Protein AF-A0A428YB76-F1 (afdb_monomer_lite)

Structure (mmCIF, N/CA/C/O backbone):
data_AF-A0A428YB76-F1
#
_entry.id   AF-A0A428YB76-F1
#
loop_
_atom_site.group_PDB
_atom_site.id
_atom_site.type_symbol
_atom_site.label_atom_id
_atom_site.label_alt_id
_atom_site.label_comp_id
_atom_site.label_asym_id
_atom_site.label_entity_id
_atom_site.label_seq_id
_atom_site.pdbx_PDB_ins_code
_atom_site.Cartn_x
_atom_site.Cartn_y
_atom_site.Cartn_z
_atom_site.occupancy
_atom_site.B_iso_or_equiv
_atom_site.auth_seq_id
_atom_site.auth_comp_id
_atom_site.auth_asym_id
_atom_site.auth_atom_id
_atom_site.pdbx_PDB_model_num
ATOM 1 N N . MET A 1 1 ? -3.241 11.813 -15.372 1.00 31.34 1 MET A N 1
ATOM 2 C CA . MET A 1 1 ? -4.691 11.864 -15.092 1.00 31.34 1 MET A CA 1
ATOM 3 C C . MET A 1 1 ? -4.852 11.365 -13.664 1.00 31.34 1 MET A C 1
ATOM 5 O O . MET A 1 1 ? -4.543 10.211 -13.423 1.00 31.34 1 MET A O 1
ATOM 9 N N . LYS A 1 2 ? -5.116 12.260 -12.701 1.00 27.97 2 LYS A N 1
ATOM 10 C CA . LYS A 1 2 ? -5.265 11.909 -11.278 1.00 27.97 2 LYS A CA 1
ATOM 11 C C . LYS A 1 2 ? -6.695 11.403 -11.075 1.00 27.97 2 LYS A C 1
ATOM 13 O O . LYS A 1 2 ? -7.614 12.217 -11.102 1.00 27.97 2 LYS A O 1
ATOM 18 N N . ASP A 1 3 ? -6.880 10.095 -10.929 1.00 35.06 3 ASP A N 1
ATOM 19 C CA . ASP A 1 3 ? -8.182 9.534 -10.561 1.00 35.06 3 ASP A CA 1
ATOM 20 C C . ASP A 1 3 ? -8.432 9.732 -9.063 1.00 35.06 3 ASP A C 1
ATOM 22 O O . ASP A 1 3 ? -7.574 9.456 -8.226 1.00 35.06 3 ASP A O 1
ATOM 26 N N . GLN A 1 4 ? -9.614 10.262 -8.749 1.00 33.62 4 GLN A N 1
ATOM 27 C CA . GLN A 1 4 ? -10.033 10.662 -7.412 1.00 33.62 4 GLN A CA 1
ATOM 28 C C . GLN A 1 4 ? -10.260 9.453 -6.493 1.00 33.62 4 GLN A C 1
ATOM 30 O O . GLN A 1 4 ? -10.890 8.465 -6.869 1.00 33.62 4 GLN A O 1
ATOM 35 N N . LEU A 1 5 ? -9.771 9.567 -5.257 1.00 38.00 5 LEU A N 1
ATOM 36 C CA . LEU A 1 5 ? -10.160 8.709 -4.145 1.00 38.00 5 LEU A CA 1
ATOM 37 C C . LEU A 1 5 ? -11.561 9.132 -3.670 1.00 38.00 5 LEU A C 1
ATOM 39 O O . LEU A 1 5 ? -11.720 10.226 -3.127 1.00 38.00 5 LEU A O 1
ATOM 43 N N . ASP A 1 6 ? -12.566 8.273 -3.831 1.00 37.03 6 ASP A N 1
ATOM 44 C CA . ASP A 1 6 ? -13.866 8.462 -3.181 1.00 37.03 6 ASP A CA 1
ATOM 45 C C . ASP A 1 6 ? -13.746 8.100 -1.690 1.00 37.03 6 ASP A C 1
ATOM 47 O O . ASP A 1 6 ? -13.686 6.928 -1.312 1.00 37.03 6 ASP A O 1
ATOM 51 N N . ALA A 1 7 ? -13.693 9.110 -0.819 1.00 35.00 7 ALA A N 1
ATOM 52 C CA . ALA A 1 7 ? -13.745 8.923 0.630 1.00 35.00 7 ALA A CA 1
ATOM 53 C C . ALA A 1 7 ? -15.182 8.579 1.072 1.00 35.00 7 ALA A C 1
ATOM 55 O O . ALA A 1 7 ? -16.108 9.353 0.822 1.00 35.00 7 ALA A O 1
ATOM 56 N N . HIS A 1 8 ? -15.392 7.448 1.761 1.00 40.44 8 HIS A N 1
ATOM 57 C CA . HIS A 1 8 ? -16.725 7.029 2.221 1.00 40.44 8 HIS A CA 1
ATOM 58 C C . HIS A 1 8 ? -16.782 6.678 3.720 1.00 40.44 8 HIS A C 1
ATOM 60 O O . HIS A 1 8 ? -15.800 6.263 4.328 1.00 40.44 8 HIS A O 1
ATOM 66 N N . ARG A 1 9 ? -17.969 6.872 4.319 1.00 32.25 9 ARG A N 1
ATOM 67 C CA . ARG A 1 9 ? -18.305 6.635 5.737 1.00 32.25 9 ARG A CA 1
ATOM 68 C C . ARG A 1 9 ? -18.209 5.158 6.149 1.00 32.25 9 ARG A C 1
ATOM 70 O O . ARG A 1 9 ? -18.556 4.271 5.374 1.00 32.25 9 ARG A O 1
ATOM 77 N N . ALA A 1 10 ? -17.832 4.948 7.413 1.00 36.78 10 ALA A N 1
ATOM 78 C CA . ALA A 1 10 ? -17.428 3.686 8.043 1.00 36.78 10 ALA A CA 1
ATOM 79 C C . ALA A 1 10 ? -18.518 2.602 8.250 1.00 36.78 10 ALA A C 1
ATOM 81 O O . ALA A 1 10 ? -18.215 1.556 8.821 1.00 36.78 10 ALA A O 1
ATOM 82 N N . ASP A 1 11 ? -19.774 2.818 7.842 1.00 33.78 11 ASP A N 1
ATOM 83 C CA . ASP A 1 11 ? -20.924 1.974 8.220 1.00 33.78 11 ASP A CA 1
ATOM 84 C C . ASP A 1 11 ? -21.577 1.189 7.065 1.00 33.78 11 ASP A C 1
ATOM 86 O O . ASP A 1 11 ? -22.496 0.397 7.289 1.00 33.78 11 ASP A O 1
ATOM 90 N N . ARG A 1 12 ? -21.089 1.334 5.827 1.00 40.00 12 ARG A N 1
ATOM 91 C CA . ARG A 1 12 ? -21.495 0.502 4.683 1.00 40.00 12 ARG A CA 1
ATOM 92 C C . ARG A 1 12 ? -20.261 0.123 3.864 1.00 40.00 12 ARG A C 1
ATOM 94 O O . ARG A 1 12 ? -19.499 1.027 3.535 1.00 40.00 12 ARG A O 1
ATOM 101 N N . PRO A 1 13 ? -20.061 -1.153 3.470 1.00 45.50 13 PRO A N 1
ATOM 102 C CA . PRO A 1 13 ? -19.055 -1.491 2.468 1.00 45.50 13 PRO A CA 1
ATOM 103 C C . PRO A 1 13 ? -19.511 -0.902 1.124 1.00 45.50 13 PRO A C 1
ATOM 105 O O . PRO A 1 13 ? -20.266 -1.526 0.375 1.00 45.50 13 PRO A O 1
ATOM 108 N N . GLY A 1 14 ? -19.136 0.358 0.897 1.00 38.66 14 GLY A N 1
ATOM 109 C CA . GLY A 1 14 ? -19.326 1.105 -0.340 1.00 38.66 14 GLY A CA 1
ATOM 110 C C . GLY A 1 14 ? -18.430 0.577 -1.465 1.00 38.66 14 GLY A C 1
ATOM 111 O O . GLY A 1 14 ? -17.703 -0.403 -1.268 1.00 38.66 14 GLY A O 1
ATOM 112 N N . PRO A 1 15 ? -18.509 1.169 -2.668 1.00 47.06 15 PRO A N 1
ATOM 113 C CA . PRO A 1 15 ? -17.806 0.676 -3.843 1.00 47.06 15 PRO A CA 1
ATOM 114 C C . PRO A 1 15 ? -16.301 0.635 -3.586 1.00 47.06 15 PRO A C 1
ATOM 116 O O . PRO A 1 15 ? -15.646 1.629 -3.307 1.00 47.06 15 PRO A O 1
ATOM 119 N N . THR A 1 16 ? -15.764 -0.566 -3.680 1.00 64.56 16 THR A N 1
ATOM 120 C CA . THR A 1 16 ? -14.353 -0.886 -3.525 1.00 64.56 16 THR A CA 1
ATOM 121 C C . THR A 1 16 ? -13.624 -0.561 -4.824 1.00 64.56 16 THR A C 1
ATOM 123 O O . THR A 1 16 ? -14.014 -1.051 -5.894 1.00 64.56 16 THR A O 1
ATOM 126 N N . ALA A 1 17 ? -12.605 0.300 -4.780 1.00 66.69 17 ALA A N 1
ATOM 127 C CA . ALA A 1 17 ? -11.919 0.748 -5.986 1.00 66.69 17 ALA A CA 1
ATOM 128 C C . ALA A 1 17 ? -10.899 -0.295 -6.467 1.00 66.69 17 ALA A C 1
ATOM 130 O O . ALA A 1 17 ? -10.242 -0.982 -5.683 1.00 66.69 17 ALA A O 1
ATOM 131 N N . ARG A 1 18 ? -10.771 -0.398 -7.793 1.00 75.56 18 ARG A N 1
ATOM 132 C CA . ARG A 1 18 ? -9.652 -1.077 -8.450 1.00 75.56 18 ARG A CA 1
ATOM 133 C C . ARG A 1 18 ? -8.862 -0.027 -9.190 1.00 75.56 18 ARG A C 1
ATOM 135 O O . ARG A 1 18 ? -9.457 0.726 -9.955 1.00 75.56 18 ARG A O 1
ATOM 142 N N . GLY A 1 19 ? -7.571 0.015 -8.939 1.00 71.56 19 GLY A N 1
ATOM 143 C CA . GLY A 1 19 ? -6.609 0.725 -9.754 1.00 71.56 19 GLY A CA 1
ATOM 144 C C . GLY A 1 19 ? -5.680 -0.236 -10.419 1.00 71.56 19 GLY A C 1
ATOM 145 O O . GLY A 1 19 ? -5.249 -1.186 -9.773 1.00 71.56 19 GLY A O 1
ATOM 146 N N . PHE A 1 20 ? -5.399 -0.002 -11.686 1.00 77.75 20 PHE A N 1
ATOM 147 C CA . PHE A 1 20 ? -4.439 -0.828 -12.369 1.00 77.75 20 PHE A CA 1
ATOM 148 C C . PHE A 1 20 ? -3.788 -0.118 -13.524 1.00 77.75 20 PHE A C 1
ATOM 150 O O . PHE A 1 20 ? -4.398 0.778 -14.110 1.00 77.75 20 PHE A O 1
ATOM 157 N N . ASP A 1 21 ? -2.576 -0.571 -13.827 1.00 81.38 21 ASP A N 1
ATOM 158 C CA . ASP A 1 21 ? -1.808 -0.178 -14.999 1.00 81.38 21 ASP A CA 1
ATOM 159 C C . ASP A 1 21 ? -1.706 1.354 -15.129 1.00 81.38 21 ASP A C 1
ATOM 161 O O . ASP A 1 21 ? -1.727 1.910 -16.226 1.00 81.38 21 ASP A O 1
ATOM 165 N N . ASN A 1 22 ? -1.620 2.056 -13.989 1.00 76.94 22 ASN A N 1
ATOM 166 C CA . ASN A 1 22 ? -1.351 3.489 -13.964 1.00 76.94 22 ASN A CA 1
ATOM 167 C C . ASN A 1 22 ? 0.140 3.720 -14.213 1.00 76.94 22 ASN A C 1
ATOM 169 O O . ASN A 1 22 ? 0.980 2.920 -13.810 1.00 76.94 22 ASN A O 1
ATOM 173 N N . GLY A 1 23 ? 0.494 4.835 -14.856 1.00 63.81 23 GLY A N 1
ATOM 174 C CA . GLY A 1 23 ? 1.905 5.169 -15.089 1.00 63.81 23 GLY A CA 1
ATOM 175 C C . GLY A 1 23 ? 2.687 5.505 -13.808 1.00 63.81 23 GLY A C 1
ATOM 176 O O . GLY A 1 23 ? 3.914 5.407 -13.774 1.00 63.81 23 GLY A O 1
ATOM 177 N N . ASP A 1 24 ? 1.961 5.877 -12.758 1.00 74.69 24 ASP A N 1
ATOM 178 C CA . ASP A 1 24 ? 2.464 6.317 -11.457 1.00 74.69 24 ASP A CA 1
ATOM 179 C C . ASP A 1 24 ? 1.605 5.697 -10.332 1.00 74.69 24 ASP A C 1
ATOM 181 O O . ASP A 1 24 ? 0.798 4.803 -10.598 1.00 74.69 24 ASP A O 1
ATOM 185 N N . ASN A 1 25 ? 1.769 6.140 -9.085 1.00 75.25 25 ASN A N 1
ATOM 186 C CA . ASN A 1 25 ? 1.068 5.606 -7.914 1.00 75.25 25 ASN A CA 1
ATOM 187 C C . ASN A 1 25 ? -0.457 5.575 -8.091 1.00 75.25 25 ASN A C 1
ATOM 189 O O . ASN A 1 25 ? -1.069 6.547 -8.546 1.00 75.25 25 ASN A O 1
ATOM 193 N N . ARG A 1 26 ? -1.103 4.487 -7.652 1.00 78.25 26 ARG A N 1
ATOM 194 C CA . ARG A 1 26 ? -2.570 4.405 -7.681 1.00 78.25 26 ARG A CA 1
ATOM 195 C C . ARG A 1 26 ? -3.218 5.252 -6.593 1.00 78.25 26 ARG A C 1
ATOM 197 O O . ARG A 1 26 ? -4.103 6.054 -6.883 1.00 78.25 26 ARG A O 1
ATOM 204 N N . VAL A 1 27 ? -2.851 5.008 -5.338 1.00 82.94 27 VAL A N 1
ATOM 205 C CA . VAL A 1 27 ? -3.291 5.826 -4.205 1.00 82.94 27 VAL A CA 1
ATOM 206 C C . VAL A 1 27 ? -2.122 6.689 -3.785 1.00 82.94 27 VAL A C 1
ATOM 208 O O . VAL A 1 27 ? -1.085 6.160 -3.405 1.00 82.94 27 VAL A O 1
ATOM 211 N N . ASP A 1 28 ? -2.316 8.001 -3.835 1.00 89.62 28 ASP A N 1
ATOM 212 C CA . ASP A 1 28 ? -1.320 8.983 -3.433 1.00 89.62 28 ASP A CA 1
ATOM 213 C C . ASP A 1 28 ? -1.952 9.953 -2.432 1.00 89.62 28 ASP A C 1
ATOM 215 O O . ASP A 1 28 ? -2.888 10.690 -2.758 1.00 89.62 28 ASP A O 1
ATOM 219 N N . LEU A 1 29 ? -1.484 9.879 -1.185 1.00 92.50 29 LEU A N 1
ATOM 220 C CA . LEU A 1 29 ? -1.976 10.687 -0.074 1.00 92.50 29 LEU A CA 1
ATOM 221 C C . LEU A 1 29 ? -1.042 11.850 0.283 1.00 92.50 29 LEU A C 1
ATOM 223 O O . LEU A 1 29 ? -1.229 12.456 1.337 1.00 92.50 29 LEU A O 1
ATOM 227 N N . ARG A 1 30 ? -0.076 12.184 -0.579 1.00 92.44 30 ARG A N 1
ATOM 228 C CA . ARG A 1 30 ? 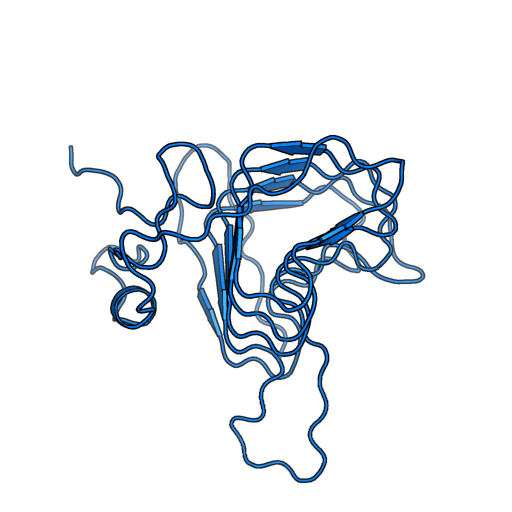1.005 13.134 -0.298 1.00 92.44 30 ARG A CA 1
ATOM 229 C C . ARG A 1 30 ? 0.570 14.415 0.408 1.00 92.44 30 ARG A C 1
ATOM 231 O O . ARG A 1 30 ? 1.085 14.721 1.473 1.00 92.44 30 ARG A O 1
ATOM 238 N N . ASP A 1 31 ? -0.400 15.142 -0.139 1.00 92.19 31 ASP A N 1
ATOM 239 C CA . ASP A 1 31 ? -0.753 16.483 0.357 1.00 92.19 31 ASP A CA 1
ATOM 240 C C . ASP A 1 31 ? -1.901 16.493 1.386 1.00 92.19 31 ASP A C 1
ATOM 242 O O . ASP A 1 31 ? -2.437 17.552 1.732 1.00 92.19 31 ASP A O 1
ATOM 246 N N . PHE A 1 32 ? -2.312 15.330 1.901 1.00 92.75 32 PHE A N 1
ATOM 247 C CA . PHE A 1 32 ? -3.370 15.269 2.908 1.00 92.75 32 PHE A CA 1
ATOM 248 C C . PHE A 1 32 ? -2.843 15.668 4.291 1.00 92.75 32 PHE A C 1
ATOM 250 O O . PHE A 1 32 ? -2.144 14.917 4.959 1.00 92.75 32 PHE A O 1
ATOM 257 N N . ALA A 1 33 ? -3.287 16.824 4.787 1.00 91.19 33 ALA A N 1
ATOM 258 C CA . ALA A 1 33 ? -2.988 17.299 6.143 1.00 91.19 33 ALA A CA 1
ATOM 259 C C . ALA A 1 33 ? -3.904 16.711 7.236 1.00 91.19 33 ALA A C 1
ATOM 261 O O . ALA A 1 33 ? -3.910 17.171 8.376 1.00 91.19 33 ALA A O 1
ATOM 262 N N . SER A 1 34 ? -4.752 15.738 6.901 1.00 94.81 34 SER A N 1
ATOM 263 C CA . SER A 1 34 ? -5.685 15.107 7.837 1.00 94.81 34 SER A CA 1
ATOM 264 C C . SER A 1 34 ? -5.816 13.614 7.550 1.00 94.81 34 SER A C 1
ATOM 266 O O . SER A 1 34 ? -5.656 13.204 6.399 1.00 94.81 34 SER A O 1
ATOM 268 N N . PRO A 1 35 ? -6.118 12.791 8.574 1.00 95.56 35 PRO A N 1
ATOM 269 C CA . PRO A 1 35 ? -6.281 11.354 8.408 1.00 95.56 35 PRO A CA 1
ATOM 270 C C . PRO A 1 35 ? -7.245 10.983 7.280 1.00 95.56 35 PRO A C 1
ATOM 272 O O . PRO A 1 35 ? -8.369 11.478 7.206 1.00 95.56 35 PRO A O 1
ATOM 275 N N . VAL A 1 36 ? -6.812 10.031 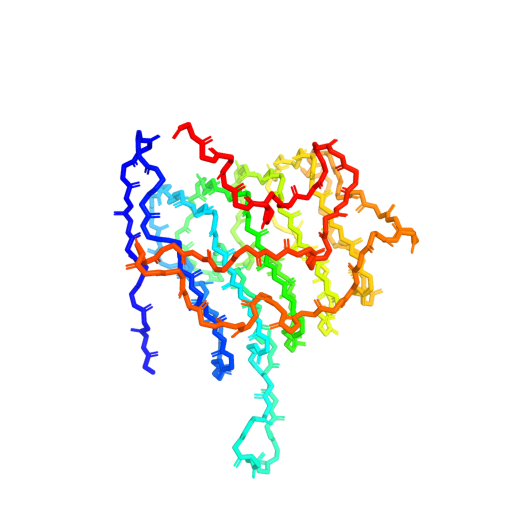6.459 1.00 95.12 36 VAL A N 1
ATOM 276 C CA . VAL A 1 36 ? -7.635 9.373 5.437 1.00 95.12 36 VAL A CA 1
ATOM 277 C C . VAL A 1 36 ? -7.692 7.892 5.770 1.00 95.12 36 VAL A C 1
ATOM 279 O O . VAL A 1 36 ? -6.668 7.290 6.105 1.00 95.12 36 VAL A O 1
ATOM 282 N N . THR A 1 37 ? -8.889 7.311 5.693 1.00 95.00 37 THR A N 1
ATOM 283 C CA . THR A 1 37 ? -9.065 5.858 5.763 1.00 95.00 37 THR A CA 1
ATOM 284 C C . THR A 1 37 ? -9.109 5.298 4.350 1.00 95.00 37 THR A C 1
ATOM 286 O O . THR A 1 37 ? -9.970 5.678 3.561 1.00 95.00 37 THR A O 1
ATOM 289 N N . VAL A 1 38 ? -8.188 4.389 4.046 1.00 92.56 38 VAL A N 1
ATOM 290 C CA . VAL A 1 38 ? -8.124 3.652 2.784 1.00 92.56 38 VAL A CA 1
ATOM 291 C C . VAL A 1 38 ? -8.412 2.195 3.088 1.00 92.56 38 VAL A C 1
ATOM 293 O O . VAL A 1 38 ? -7.629 1.526 3.771 1.00 92.56 38 VAL A O 1
ATOM 296 N N . GLU A 1 39 ? -9.541 1.691 2.598 1.00 90.44 39 GLU A N 1
ATOM 297 C CA . GLU A 1 39 ? -9.948 0.323 2.888 1.00 90.44 39 GLU A CA 1
ATOM 298 C C . GLU A 1 39 ? -10.605 -0.432 1.741 1.00 90.44 39 GLU A C 1
ATOM 300 O O . GLU A 1 39 ? -11.363 0.137 0.959 1.00 90.44 39 GLU A O 1
ATOM 305 N N . PHE A 1 40 ? -10.328 -1.739 1.679 1.00 87.38 40 PHE A N 1
ATOM 306 C CA . PHE A 1 40 ? -10.900 -2.671 0.701 1.00 87.38 40 PHE A CA 1
ATOM 307 C C . PHE A 1 40 ? -10.592 -2.335 -0.772 1.00 87.38 40 PHE A C 1
ATOM 309 O O . PHE A 1 40 ? -11.371 -2.665 -1.668 1.00 87.38 40 PHE A O 1
ATOM 316 N N . ASN A 1 41 ? -9.446 -1.706 -1.041 1.00 87.75 41 ASN A N 1
ATOM 317 C CA . ASN A 1 41 ? -9.017 -1.333 -2.390 1.00 87.75 41 ASN A CA 1
ATOM 318 C C . ASN A 1 41 ? -7.961 -2.283 -2.939 1.00 87.75 41 ASN A C 1
ATOM 320 O O . ASN A 1 41 ? -7.144 -2.828 -2.192 1.00 87.75 41 ASN A O 1
ATOM 324 N N . TRP A 1 42 ? -7.952 -2.437 -4.261 1.00 90.00 42 TRP A N 1
ATOM 325 C CA . TRP A 1 42 ? -6.949 -3.213 -4.987 1.00 90.00 42 TRP A CA 1
ATOM 326 C C . TRP A 1 42 ? -6.144 -2.315 -5.931 1.00 90.00 42 TRP A C 1
ATOM 328 O O . TRP A 1 42 ? -6.739 -1.536 -6.679 1.00 90.00 42 TRP A O 1
ATOM 338 N N . SER A 1 43 ? -4.820 -2.458 -5.915 1.00 91.38 43 SER A N 1
ATOM 339 C CA . SER A 1 43 ? -3.878 -1.842 -6.860 1.00 91.38 43 SER A CA 1
ATOM 340 C C . SER A 1 43 ? -3.035 -2.931 -7.523 1.00 91.38 43 SER A C 1
ATOM 342 O O . SER A 1 43 ? -2.558 -3.837 -6.827 1.00 91.38 43 SER A O 1
ATOM 344 N N . TRP A 1 44 ? -2.858 -2.862 -8.847 1.00 91.62 44 TRP A N 1
ATOM 345 C CA . TRP A 1 44 ? -1.882 -3.718 -9.512 1.00 91.62 44 TRP A CA 1
ATOM 346 C C . TRP A 1 44 ? -1.285 -3.187 -10.805 1.00 91.62 44 TRP A C 1
ATOM 348 O O . TRP A 1 44 ? -1.940 -2.490 -11.568 1.00 91.62 44 TRP A O 1
ATOM 358 N N . GLY A 1 45 ? -0.067 -3.631 -11.114 1.00 90.62 45 GLY A N 1
ATOM 359 C CA . GLY A 1 45 ? 0.593 -3.314 -12.383 1.00 90.62 45 GLY A CA 1
ATOM 360 C C . GLY A 1 45 ? 0.958 -1.836 -12.548 1.00 90.62 45 GLY A C 1
ATOM 361 O O . GLY A 1 45 ? 1.346 -1.433 -13.644 1.00 90.62 45 GLY A O 1
ATOM 362 N N . ASP A 1 46 ? 0.857 -1.037 -11.484 1.00 88.75 46 ASP A N 1
ATOM 363 C CA . ASP A 1 46 ? 1.176 0.386 -11.511 1.00 88.75 46 ASP A CA 1
ATOM 364 C C . ASP A 1 46 ? 2.688 0.585 -11.731 1.00 88.75 46 ASP A C 1
ATOM 366 O O . ASP A 1 46 ? 3.520 -0.166 -11.214 1.00 88.75 46 ASP A O 1
ATOM 370 N N . GLY A 1 47 ? 3.056 1.566 -12.556 1.00 87.75 47 GLY A N 1
ATOM 371 C CA . GLY A 1 47 ? 4.433 1.869 -12.957 1.00 87.75 47 GLY A CA 1
ATOM 372 C C . GLY A 1 47 ? 5.061 0.883 -13.944 1.00 87.75 47 GLY A C 1
ATOM 373 O O . GLY A 1 47 ? 6.233 1.034 -14.289 1.00 87.75 47 GLY A O 1
ATOM 374 N N . ARG A 1 48 ? 4.332 -0.128 -14.425 1.00 88.06 48 ARG A N 1
ATOM 375 C CA . ARG A 1 48 ? 4.806 -1.003 -15.509 1.00 88.06 48 ARG A CA 1
ATOM 376 C C . ARG A 1 48 ? 4.593 -0.323 -16.864 1.00 88.06 48 ARG A C 1
ATOM 378 O O . ARG A 1 48 ? 3.640 0.431 -17.044 1.00 88.06 48 ARG A O 1
ATOM 385 N N . ASP A 1 49 ? 5.482 -0.600 -17.816 1.00 87.62 49 ASP A N 1
ATOM 386 C CA . ASP A 1 49 ? 5.312 -0.112 -19.184 1.00 87.62 49 ASP A CA 1
ATOM 387 C C . ASP A 1 49 ? 4.278 -0.964 -19.924 1.00 87.62 49 ASP A C 1
ATOM 389 O O . ASP A 1 49 ? 4.570 -2.073 -20.372 1.00 87.62 49 ASP A O 1
ATOM 393 N N . HIS A 1 50 ? 3.068 -0.432 -20.049 1.00 85.81 50 HIS A N 1
ATOM 394 C CA . HIS A 1 50 ? 1.989 -1.040 -20.833 1.00 85.81 50 HIS A CA 1
ATOM 395 C C . HIS A 1 50 ? 1.832 -0.400 -22.216 1.00 85.81 50 HIS A C 1
ATOM 397 O O . HIS A 1 50 ? 0.977 -0.814 -23.000 1.00 85.81 50 HIS A O 1
ATOM 403 N N . TRP A 1 51 ? 2.647 0.613 -22.525 1.00 87.06 51 TRP A N 1
ATOM 404 C CA . TRP A 1 51 ? 2.516 1.452 -23.718 1.00 87.06 51 TRP A CA 1
ATOM 405 C C . TRP A 1 51 ? 3.720 1.357 -24.661 1.00 87.06 51 TRP A C 1
ATOM 407 O O . TRP A 1 51 ? 3.695 1.966 -25.729 1.00 87.06 51 TRP A O 1
ATOM 417 N N . ASN A 1 52 ? 4.732 0.557 -24.311 1.00 89.50 52 ASN A N 1
ATOM 418 C CA . ASN A 1 52 ? 5.985 0.382 -25.048 1.00 89.50 52 ASN A CA 1
ATOM 419 C C . ASN A 1 52 ? 6.750 1.702 -25.215 1.00 89.50 52 ASN A C 1
ATOM 421 O O . ASN A 1 52 ? 7.195 2.042 -26.315 1.00 89.50 52 ASN A O 1
ATOM 425 N N . ILE A 1 53 ? 6.871 2.470 -24.133 1.00 89.19 53 ILE A N 1
ATOM 426 C CA . ILE A 1 53 ? 7.583 3.748 -24.121 1.00 89.19 53 ILE A CA 1
ATOM 427 C C . ILE A 1 53 ? 9.083 3.478 -23.910 1.00 89.19 53 ILE A C 1
ATOM 429 O O . ILE A 1 53 ? 9.483 3.006 -22.842 1.00 89.19 53 ILE A O 1
ATOM 433 N N . PRO A 1 54 ? 9.961 3.803 -24.882 1.00 93.06 54 PRO A N 1
ATOM 434 C CA . PRO A 1 54 ? 11.397 3.598 -24.720 1.00 93.06 54 PRO A CA 1
ATOM 435 C C . PRO A 1 54 ? 11.945 4.336 -23.494 1.00 93.06 54 PRO A C 1
ATOM 437 O O . PRO A 1 54 ? 11.710 5.531 -23.322 1.00 93.06 54 PRO A O 1
ATOM 440 N N . GLY A 1 55 ? 12.705 3.627 -22.657 1.00 89.75 55 GLY A N 1
ATOM 441 C CA . GLY A 1 55 ? 13.302 4.197 -21.446 1.00 89.75 55 GLY A CA 1
ATOM 442 C C . GLY A 1 55 ? 12.335 4.370 -20.272 1.00 89.75 55 GLY A C 1
ATOM 443 O O . GLY A 1 55 ? 12.684 5.065 -19.319 1.00 89.75 55 GLY A O 1
ATOM 444 N N . TRP A 1 56 ? 11.147 3.755 -20.316 1.00 89.19 56 TRP A N 1
ATOM 445 C CA . TRP A 1 56 ? 10.209 3.767 -19.196 1.00 89.19 56 TRP A CA 1
ATOM 446 C C . TRP A 1 56 ? 10.859 3.265 -17.901 1.00 89.19 56 TRP A C 1
ATOM 448 O O . TRP A 1 56 ? 11.386 2.153 -17.832 1.00 89.19 56 TRP A O 1
ATOM 458 N N . ASN A 1 57 ? 10.790 4.091 -16.861 1.00 86.12 57 ASN A N 1
ATOM 459 C CA . ASN A 1 57 ? 11.270 3.765 -15.530 1.00 86.12 57 ASN A CA 1
ATOM 460 C C . ASN A 1 57 ? 10.381 4.469 -14.503 1.00 86.12 57 ASN A C 1
ATOM 462 O O . ASN A 1 57 ? 10.422 5.692 -14.378 1.00 86.12 57 ASN A O 1
ATOM 466 N N . SER A 1 58 ? 9.566 3.696 -13.795 1.00 86.00 58 SER A N 1
ATOM 467 C CA . SER A 1 58 ? 8.686 4.180 -12.737 1.00 86.00 58 SER A CA 1
ATOM 468 C C . SER A 1 58 ? 8.844 3.279 -11.519 1.00 86.00 58 SER A C 1
ATOM 470 O O . SER A 1 58 ? 8.890 2.056 -11.643 1.00 86.00 58 SER A O 1
ATOM 472 N N . ALA A 1 59 ? 8.929 3.891 -10.340 1.00 86.75 59 ALA A N 1
ATOM 473 C CA . ALA A 1 59 ? 8.972 3.205 -9.050 1.00 86.75 59 ALA A CA 1
ATOM 474 C C . ALA A 1 59 ? 7.597 3.236 -8.360 1.00 86.75 59 ALA A C 1
ATOM 476 O O . ALA A 1 59 ? 7.516 3.229 -7.130 1.00 86.75 59 ALA A O 1
ATOM 477 N N . ALA A 1 60 ? 6.519 3.304 -9.152 1.00 90.19 60 ALA A N 1
ATOM 478 C CA . ALA A 1 60 ? 5.167 3.464 -8.639 1.00 90.19 60 ALA A CA 1
ATOM 479 C C . ALA A 1 60 ? 4.813 2.382 -7.618 1.00 90.19 60 ALA A C 1
ATOM 481 O O . ALA A 1 60 ? 4.987 1.180 -7.853 1.00 90.19 60 ALA A O 1
ATOM 482 N N . SER A 1 61 ? 4.284 2.838 -6.493 1.00 94.44 61 SER A N 1
ATOM 483 C CA . SER A 1 61 ? 3.764 1.997 -5.430 1.00 94.44 61 SER A CA 1
ATOM 484 C C . SER A 1 61 ? 2.246 1.909 -5.515 1.00 94.44 61 SER A C 1
ATOM 486 O O . SER A 1 61 ? 1.575 2.795 -6.047 1.00 94.44 61 SER A O 1
ATOM 488 N N . GLY A 1 62 ? 1.679 0.836 -4.968 1.00 94.12 62 GLY A N 1
ATOM 489 C CA . GLY A 1 62 ? 0.224 0.690 -4.975 1.00 94.12 62 GLY A CA 1
ATOM 490 C C . GLY A 1 62 ? -0.478 1.695 -4.064 1.00 94.12 62 GLY A C 1
ATOM 491 O O . GLY A 1 62 ? -1.488 2.296 -4.439 1.00 94.12 62 GLY A O 1
ATOM 492 N N . PHE A 1 63 ? 0.088 1.895 -2.873 1.00 96.31 63 PHE A N 1
ATOM 493 C CA . PHE A 1 63 ? -0.411 2.830 -1.871 1.00 96.31 63 PHE A CA 1
ATOM 494 C C . PHE A 1 63 ? 0.728 3.678 -1.308 1.00 96.31 63 PHE A C 1
ATOM 496 O O . PHE A 1 63 ? 1.575 3.162 -0.581 1.00 96.31 63 PHE A O 1
ATOM 503 N N . THR A 1 64 ? 0.703 4.971 -1.606 1.00 95.81 64 THR A N 1
ATOM 504 C CA . THR A 1 64 ? 1.643 5.987 -1.130 1.00 95.81 64 THR A CA 1
ATOM 505 C C . THR A 1 64 ? 0.948 6.833 -0.069 1.00 95.81 64 THR A C 1
ATOM 507 O O . THR A 1 64 ? -0.081 7.458 -0.330 1.00 95.81 64 THR A O 1
ATOM 510 N N . LEU A 1 65 ? 1.466 6.807 1.158 1.00 96.50 65 LEU A N 1
ATOM 511 C CA . LEU A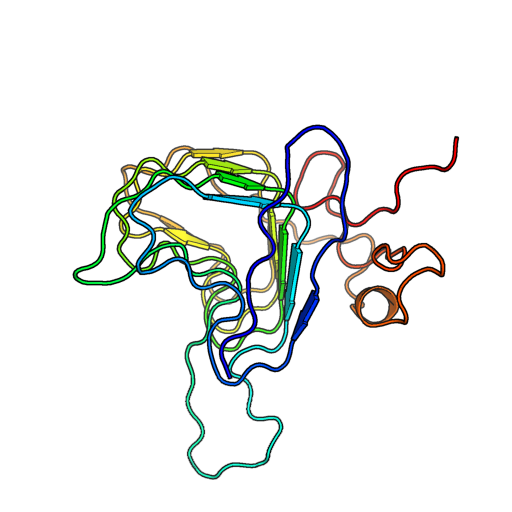 1 65 ? 0.795 7.349 2.347 1.00 96.50 65 LEU A CA 1
ATOM 512 C C . LEU A 1 65 ? 1.362 8.699 2.803 1.00 96.50 65 LEU A C 1
ATOM 514 O O . LEU A 1 65 ? 1.155 9.089 3.954 1.00 96.50 65 LEU A O 1
ATOM 518 N N . GLY A 1 66 ? 2.109 9.377 1.939 1.00 94.88 66 GLY A N 1
ATOM 519 C CA . GLY A 1 66 ? 2.900 10.534 2.317 1.00 94.88 66 GLY A CA 1
ATOM 520 C C . GLY A 1 66 ? 3.640 11.162 1.153 1.00 94.88 66 GLY A C 1
ATOM 521 O O . GLY A 1 66 ? 3.369 10.855 -0.005 1.00 94.88 66 GLY A O 1
ATOM 522 N N . GLY A 1 67 ? 4.561 12.055 1.496 1.00 93.50 67 GLY A N 1
ATOM 523 C CA . GLY A 1 67 ? 5.586 12.534 0.589 1.00 93.50 67 GLY A CA 1
ATOM 524 C C . GLY A 1 67 ? 6.629 13.390 1.297 1.00 93.50 67 GLY A C 1
ATOM 525 O O . GLY A 1 67 ? 6.385 13.970 2.357 1.00 93.50 67 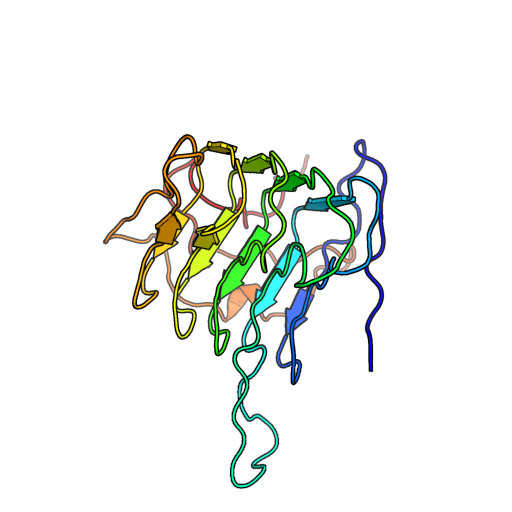GLY A O 1
ATOM 526 N N . VAL A 1 68 ? 7.794 13.506 0.660 1.00 91.25 68 VAL A N 1
ATOM 527 C CA . VAL A 1 68 ? 8.854 14.454 1.044 1.00 91.25 68 VAL A CA 1
ATOM 528 C C . VAL A 1 68 ? 8.288 15.873 1.107 1.00 91.25 68 VAL A C 1
ATOM 530 O O . VAL A 1 68 ? 7.587 16.273 0.180 1.00 91.25 68 VAL A O 1
ATOM 533 N N . ASP A 1 69 ? 8.615 16.647 2.141 1.00 91.88 69 ASP A N 1
ATOM 534 C CA . ASP A 1 69 ? 8.148 18.035 2.318 1.00 91.88 69 ASP A CA 1
ATOM 535 C C . ASP A 1 69 ? 6.614 18.195 2.295 1.00 91.88 69 ASP A C 1
ATOM 537 O O . ASP A 1 69 ? 6.092 19.250 1.927 1.00 91.88 69 ASP A O 1
ATOM 541 N N . ALA A 1 70 ? 5.882 17.149 2.686 1.00 93.56 70 ALA A N 1
ATOM 542 C CA . ALA A 1 70 ? 4.427 17.139 2.704 1.00 93.56 70 ALA A CA 1
ATOM 543 C C . ALA A 1 70 ? 3.859 17.102 4.140 1.00 93.56 70 ALA A C 1
ATOM 545 O O . ALA A 1 70 ? 4.574 16.780 5.098 1.00 93.56 70 ALA A O 1
ATOM 546 N N . PRO A 1 71 ? 2.574 17.452 4.332 1.00 94.50 71 PRO A N 1
ATOM 547 C CA . PRO A 1 71 ? 1.923 17.350 5.630 1.00 94.50 71 PRO A CA 1
ATOM 548 C C . PRO A 1 71 ? 1.992 15.938 6.225 1.00 94.50 71 PRO A C 1
ATOM 550 O O . PRO A 1 71 ? 1.890 14.928 5.537 1.00 94.50 71 PRO A O 1
ATOM 553 N N . THR A 1 72 ? 2.117 15.870 7.548 1.00 96.31 72 THR A N 1
ATOM 554 C CA . THR A 1 72 ? 2.075 14.610 8.300 1.00 96.31 72 THR A CA 1
ATOM 555 C C . THR A 1 72 ? 0.634 14.280 8.680 1.00 96.31 72 THR A C 1
ATOM 557 O O . THR A 1 72 ? -0.041 15.096 9.310 1.00 96.31 72 THR A O 1
ATOM 560 N N . ALA A 1 73 ? 0.171 13.069 8.365 1.00 95.62 73 ALA A N 1
ATOM 561 C CA . ALA A 1 73 ? -1.172 12.617 8.720 1.00 95.62 73 ALA A CA 1
ATOM 562 C C . ALA A 1 73 ? -1.218 11.137 9.123 1.00 95.62 73 ALA A C 1
ATOM 564 O O . ALA A 1 73 ? -0.620 10.264 8.495 1.00 95.62 73 ALA A O 1
ATOM 565 N N . THR A 1 74 ? -1.983 10.843 10.176 1.00 97.50 74 THR A N 1
ATOM 566 C CA . THR A 1 74 ? -2.176 9.486 10.705 1.00 97.50 74 THR A CA 1
ATOM 567 C C . THR A 1 74 ? -3.228 8.731 9.892 1.00 97.50 74 THR A C 1
ATOM 569 O O . THR A 1 74 ? -4.383 8.612 10.300 1.00 97.50 74 THR A O 1
ATOM 572 N N . HIS A 1 75 ? -2.851 8.249 8.708 1.00 97.81 75 HIS A N 1
ATOM 573 C CA . HIS A 1 75 ? -3.739 7.454 7.859 1.00 97.81 75 HIS A CA 1
ATOM 574 C C . HIS A 1 75 ? -4.076 6.089 8.473 1.00 97.81 75 HIS A C 1
ATOM 576 O O . HIS A 1 75 ? -3.308 5.516 9.252 1.00 97.81 75 HIS A O 1
ATOM 582 N N . ILE A 1 76 ? -5.232 5.553 8.077 1.00 97.94 76 ILE A N 1
ATOM 583 C CA . ILE A 1 76 ? -5.671 4.196 8.407 1.00 97.94 76 ILE A CA 1
ATOM 584 C C . ILE A 1 76 ? -5.752 3.414 7.102 1.00 97.94 76 ILE A C 1
ATOM 586 O O . ILE A 1 76 ? -6.556 3.734 6.232 1.00 97.94 76 ILE A O 1
ATOM 590 N N . VAL A 1 77 ? -4.938 2.375 6.968 1.00 97.38 77 VAL A N 1
ATOM 591 C CA . VAL A 1 77 ? -4.817 1.576 5.747 1.00 97.38 77 VAL A CA 1
ATOM 592 C C . VAL A 1 77 ? -5.138 0.136 6.092 1.00 97.38 77 VAL A C 1
ATOM 594 O O . VAL A 1 77 ? -4.362 -0.540 6.771 1.00 97.38 77 VAL A O 1
ATOM 597 N N . ARG A 1 78 ? -6.304 -0.353 5.669 1.00 94.62 78 ARG A N 1
ATOM 598 C CA . ARG A 1 78 ? -6.747 -1.697 6.048 1.00 94.62 78 ARG A CA 1
ATOM 599 C C . ARG A 1 78 ? -7.428 -2.473 4.940 1.00 94.62 78 ARG A C 1
ATOM 601 O O . ARG A 1 78 ? -8.160 -1.903 4.150 1.00 94.62 78 ARG A O 1
ATOM 608 N N . GLN A 1 79 ? -7.278 -3.795 4.930 1.00 90.94 79 GLN A N 1
ATOM 609 C CA . GLN A 1 79 ? -8.003 -4.663 3.987 1.00 90.94 79 GLN A CA 1
ATOM 610 C C . GLN A 1 79 ? -7.698 -4.381 2.504 1.00 90.94 79 GLN A C 1
ATOM 612 O O . GLN A 1 79 ? -8.499 -4.730 1.639 1.00 90.94 79 GLN A O 1
ATOM 617 N N . ASN A 1 80 ? -6.560 -3.763 2.184 1.00 92.25 80 ASN A N 1
ATOM 618 C CA . ASN A 1 80 ? -6.168 -3.463 0.808 1.00 92.25 80 ASN A CA 1
ATOM 619 C C . ASN A 1 80 ? -5.220 -4.525 0.242 1.00 92.25 80 ASN A C 1
ATOM 621 O O . ASN A 1 80 ? -4.477 -5.167 0.985 1.00 92.25 80 ASN A O 1
ATOM 625 N N . ALA A 1 81 ? -5.198 -4.680 -1.080 1.00 91.62 81 ALA A N 1
ATOM 626 C CA . ALA A 1 81 ? -4.261 -5.566 -1.767 1.00 91.62 81 ALA A CA 1
ATOM 627 C C . ALA A 1 81 ? -3.468 -4.816 -2.845 1.00 91.62 81 ALA A C 1
ATOM 629 O O . ALA A 1 81 ? -4.061 -4.119 -3.664 1.00 91.62 81 ALA A O 1
ATOM 630 N N . ALA A 1 82 ? -2.146 -4.986 -2.856 1.00 93.75 82 ALA A N 1
ATOM 631 C CA . ALA A 1 82 ? -1.230 -4.414 -3.840 1.00 93.75 82 ALA A CA 1
ATOM 632 C C . ALA A 1 82 ? -0.388 -5.520 -4.480 1.00 93.75 82 ALA A C 1
ATOM 634 O O . ALA A 1 82 ? 0.260 -6.289 -3.753 1.00 93.75 82 ALA A O 1
ATOM 635 N N . TRP A 1 83 ? -0.384 -5.618 -5.810 1.00 93.00 83 TRP A N 1
ATOM 636 C CA . TRP A 1 83 ? 0.444 -6.612 -6.486 1.00 93.00 83 TRP A CA 1
ATOM 637 C C . TRP A 1 83 ? 0.972 -6.222 -7.854 1.00 93.00 83 TRP A C 1
ATOM 639 O O . TRP A 1 83 ? 0.388 -5.413 -8.548 1.00 93.00 83 TRP A O 1
ATOM 649 N N . ASP A 1 84 ? 2.057 -6.854 -8.294 1.00 93.31 84 ASP A N 1
ATOM 650 C CA . ASP A 1 84 ? 2.650 -6.640 -9.626 1.00 93.31 84 ASP A CA 1
ATOM 651 C C . ASP A 1 84 ? 3.063 -5.189 -9.941 1.00 93.31 84 ASP A C 1
ATOM 653 O O . ASP A 1 84 ? 3.463 -4.904 -11.074 1.00 93.31 84 ASP A O 1
ATOM 657 N N . ASN A 1 85 ? 3.029 -4.280 -8.964 1.00 95.50 85 ASN A N 1
ATOM 658 C CA . ASN A 1 85 ? 3.481 -2.903 -9.141 1.00 95.50 85 ASN A CA 1
ATOM 659 C C . ASN A 1 85 ? 4.990 -2.875 -9.420 1.00 95.50 85 ASN A C 1
ATOM 661 O O . ASN A 1 85 ? 5.716 -3.821 -9.090 1.00 95.50 85 ASN A O 1
ATOM 665 N N . ALA A 1 86 ? 5.470 -1.826 -10.080 1.00 95.31 86 ALA A N 1
ATOM 666 C CA . ALA A 1 86 ? 6.883 -1.673 -10.405 1.00 95.31 86 ALA A CA 1
ATOM 667 C C . ALA A 1 86 ? 7.735 -1.362 -9.164 1.00 95.31 86 ALA A C 1
ATOM 669 O O . ALA A 1 86 ? 8.844 -1.880 -9.061 1.00 95.31 86 ALA A O 1
ATOM 670 N N . GLY A 1 87 ? 7.202 -0.584 -8.219 1.00 96.44 87 GLY A N 1
ATOM 671 C CA . GLY A 1 87 ? 7.823 -0.269 -6.933 1.00 96.44 87 GLY A CA 1
ATOM 672 C C . GLY A 1 87 ? 7.275 -1.115 -5.785 1.00 96.44 87 GLY A C 1
ATOM 673 O O . GLY A 1 87 ? 7.291 -2.349 -5.840 1.00 96.44 87 GLY A O 1
ATOM 674 N N . HIS A 1 88 ? 6.808 -0.452 -4.725 1.00 97.94 88 HIS A N 1
ATOM 675 C CA . HIS A 1 88 ? 6.357 -1.102 -3.495 1.00 97.94 88 HIS A CA 1
ATOM 676 C C . HIS A 1 88 ? 4.869 -1.485 -3.520 1.00 97.94 88 HIS A C 1
ATOM 678 O O . HIS A 1 88 ? 4.064 -0.979 -4.303 1.00 97.94 88 HIS A O 1
ATOM 684 N N . GLY A 1 89 ? 4.464 -2.370 -2.608 1.00 97.56 89 GLY A N 1
ATOM 685 C CA . GLY A 1 89 ? 3.041 -2.570 -2.325 1.00 97.56 89 GLY A CA 1
ATOM 686 C C . GLY A 1 89 ? 2.449 -1.357 -1.604 1.00 97.56 89 GLY A C 1
ATOM 687 O O . GLY A 1 89 ? 1.528 -0.709 -2.099 1.00 97.56 89 GLY A O 1
ATOM 688 N N . PHE A 1 90 ? 3.029 -1.043 -0.447 1.00 98.25 90 PHE A N 1
ATOM 689 C CA . PHE A 1 90 ? 2.669 0.077 0.420 1.00 98.25 90 PHE A CA 1
ATOM 690 C C . PHE A 1 90 ? 3.935 0.862 0.756 1.00 98.25 90 PHE A C 1
ATOM 692 O O . PHE A 1 90 ? 4.921 0.239 1.141 1.00 98.25 90 PHE A O 1
ATOM 699 N N . SER A 1 91 ? 3.908 2.187 0.651 1.00 98.25 91 SER A N 1
ATOM 700 C CA . SER A 1 91 ? 5.008 3.072 1.037 1.00 98.25 91 SER A CA 1
ATOM 701 C C . SER A 1 91 ? 4.496 4.188 1.941 1.00 98.25 91 SER A C 1
ATOM 703 O O . SER A 1 91 ? 3.459 4.793 1.662 1.00 98.25 91 SER A O 1
ATOM 705 N N . ASP A 1 92 ? 5.210 4.459 3.033 1.00 97.31 92 ASP A N 1
ATOM 706 C CA . ASP A 1 92 ? 4.959 5.648 3.849 1.00 97.31 92 ASP A CA 1
ATOM 707 C C . ASP A 1 92 ? 5.400 6.948 3.166 1.00 97.31 92 ASP A C 1
ATOM 709 O O . ASP A 1 92 ? 4.970 8.016 3.595 1.00 97.31 92 ASP A O 1
ATOM 713 N N . ASP A 1 93 ? 6.221 6.848 2.117 1.00 96.25 93 ASP A N 1
ATOM 714 C CA . ASP A 1 93 ? 6.817 7.946 1.356 1.00 96.25 93 ASP A CA 1
ATOM 715 C C . ASP A 1 93 ? 7.224 9.124 2.246 1.00 96.25 93 ASP A C 1
ATOM 717 O O . ASP A 1 93 ? 6.862 10.276 2.035 1.00 96.25 93 ASP A O 1
ATOM 721 N N . GLN A 1 94 ? 7.971 8.806 3.305 1.00 96.69 94 GLN A N 1
ATOM 722 C CA . GLN A 1 94 ? 8.500 9.765 4.275 1.00 96.69 94 GLN A CA 1
ATOM 723 C C . GLN A 1 94 ? 7.492 10.416 5.230 1.00 96.69 94 GLN A C 1
ATOM 725 O O . GLN A 1 94 ? 7.893 11.266 6.023 1.00 96.69 94 GLN A O 1
ATOM 730 N N . ASN A 1 95 ? 6.225 9.995 5.261 1.00 97.38 95 ASN A N 1
ATOM 731 C CA . ASN A 1 95 ? 5.294 10.413 6.310 1.00 97.38 95 ASN A CA 1
ATOM 732 C C . ASN A 1 95 ? 5.711 9.811 7.670 1.00 97.38 95 ASN A C 1
ATOM 734 O O . ASN A 1 95 ? 5.650 8.592 7.842 1.00 97.38 95 ASN A O 1
ATOM 738 N N . PRO A 1 96 ? 6.092 10.627 8.675 1.00 97.25 96 PRO A N 1
ATOM 739 C CA . PRO A 1 96 ? 6.551 10.122 9.968 1.00 97.25 96 PRO A CA 1
ATOM 740 C C . PRO A 1 96 ? 5.403 9.763 10.931 1.00 97.25 96 PRO A C 1
ATOM 742 O O . PRO A 1 96 ? 5.658 9.343 12.062 1.00 97.25 96 PRO A O 1
ATOM 745 N N . ALA A 1 97 ? 4.139 9.949 10.532 1.00 97.25 97 ALA A N 1
ATOM 746 C CA . ALA A 1 97 ? 2.980 9.754 11.399 1.00 97.25 97 ALA A CA 1
ATOM 747 C C . ALA A 1 97 ? 2.858 8.324 11.947 1.00 97.25 97 ALA A C 1
ATOM 749 O O . ALA A 1 97 ? 3.372 7.349 11.396 1.00 97.25 97 ALA A O 1
ATOM 750 N N . ALA A 1 98 ? 2.069 8.191 13.013 1.00 97.75 98 ALA A N 1
ATOM 751 C CA . ALA A 1 98 ? 1.705 6.905 13.598 1.00 97.75 98 ALA A CA 1
ATOM 752 C C . ALA A 1 98 ? 0.599 6.197 12.792 1.00 97.75 98 ALA A C 1
ATOM 754 O O . ALA A 1 98 ? -0.498 5.967 13.300 1.00 97.75 98 ALA A O 1
ATOM 755 N N . VAL A 1 99 ? 0.861 5.898 11.516 1.00 98.00 99 VAL A N 1
ATOM 756 C CA . VAL A 1 99 ? -0.116 5.273 10.609 1.00 98.00 99 VAL A CA 1
ATOM 757 C C . VAL A 1 99 ? -0.548 3.887 11.102 1.00 98.00 99 VAL A C 1
ATOM 759 O O . VAL A 1 99 ? 0.253 3.103 11.618 1.00 98.00 99 VAL A O 1
ATOM 762 N N . VAL A 1 100 ? -1.828 3.564 10.924 1.00 98.50 100 VAL A N 1
ATOM 763 C CA . VAL A 1 100 ? -2.387 2.261 11.309 1.00 98.50 100 VAL A CA 1
ATOM 764 C C . VAL A 1 100 ? -2.545 1.408 10.064 1.00 98.50 100 VAL A C 1
ATOM 766 O O . VAL A 1 100 ? -3.332 1.736 9.178 1.00 98.50 100 VAL A O 1
ATOM 769 N N . ILE A 1 101 ? -1.823 0.294 10.011 1.00 98.38 101 ILE A N 1
ATOM 770 C CA . ILE A 1 101 ? -1.795 -0.622 8.874 1.00 98.38 101 ILE A CA 1
ATOM 771 C C . ILE A 1 101 ? -2.311 -1.972 9.366 1.00 98.38 101 ILE A C 1
ATOM 773 O O . ILE A 1 101 ? -1.822 -2.516 10.352 1.00 98.38 101 ILE A O 1
ATOM 777 N N . SER A 1 102 ? -3.373 -2.498 8.760 1.00 96.69 102 SER A N 1
ATOM 778 C CA . SER A 1 102 ? -3.904 -3.786 9.210 1.00 96.69 102 SER A CA 1
ATOM 779 C C . SER A 1 102 ? -4.560 -4.607 8.119 1.00 96.69 102 SER A C 1
ATOM 781 O O . SER A 1 102 ? -5.382 -4.119 7.347 1.00 96.69 102 SER A O 1
ATOM 783 N N . ARG A 1 103 ? -4.281 -5.910 8.121 1.00 93.56 103 ARG A N 1
ATOM 784 C CA . ARG A 1 103 ? -4.899 -6.868 7.199 1.00 93.56 103 ARG A CA 1
ATOM 785 C C . ARG A 1 103 ? -4.759 -6.446 5.737 1.00 93.56 103 ARG A C 1
ATOM 787 O O . ARG A 1 103 ? -5.713 -6.549 4.981 1.00 93.56 103 ARG A O 1
ATOM 794 N N . ASN A 1 104 ? -3.603 -5.942 5.330 1.00 94.50 104 ASN A N 1
ATOM 795 C CA . ASN A 1 104 ? -3.300 -5.679 3.928 1.00 94.50 104 ASN A CA 1
ATOM 796 C C . ASN A 1 104 ? -2.478 -6.821 3.324 1.00 94.50 104 ASN A C 1
ATOM 798 O O . ASN A 1 104 ? -1.765 -7.526 4.038 1.00 94.50 104 ASN A O 1
ATOM 802 N N . THR A 1 105 ? -2.550 -6.995 2.006 1.00 92.88 105 THR A N 1
ATOM 803 C CA . THR A 1 105 ? -1.749 -7.979 1.263 1.00 92.88 105 THR A CA 1
ATOM 804 C C . THR A 1 105 ? -0.852 -7.276 0.251 1.00 92.88 105 THR A C 1
ATOM 806 O O . THR A 1 105 ? -1.352 -6.616 -0.653 1.00 92.88 105 THR A O 1
ATOM 809 N N . ALA A 1 106 ? 0.460 -7.472 0.346 1.00 94.75 106 ALA A N 1
ATOM 810 C CA . ALA A 1 106 ? 1.433 -7.060 -0.659 1.00 94.75 106 ALA A CA 1
ATOM 811 C C . ALA A 1 106 ? 2.027 -8.293 -1.351 1.00 94.75 106 ALA A C 1
ATOM 813 O O . ALA A 1 106 ? 2.659 -9.132 -0.696 1.00 94.75 106 ALA A O 1
ATOM 814 N N . TRP A 1 107 ? 1.853 -8.416 -2.667 1.00 92.12 107 TRP A N 1
ATOM 815 C CA . TRP A 1 107 ? 2.314 -9.579 -3.420 1.00 92.12 107 TRP A CA 1
ATOM 816 C C . TRP A 1 107 ? 3.080 -9.240 -4.700 1.00 92.12 107 TRP A C 1
ATOM 818 O O . TRP A 1 107 ? 2.534 -8.602 -5.586 1.00 92.12 107 TRP A O 1
ATOM 828 N N . ARG A 1 108 ? 4.300 -9.772 -4.857 1.00 93.31 108 ARG A N 1
ATOM 829 C CA . ARG A 1 108 ? 5.078 -9.697 -6.115 1.00 93.31 108 ARG A CA 1
ATOM 830 C C . ARG A 1 108 ? 5.173 -8.276 -6.686 1.00 93.31 108 ARG A C 1
ATOM 832 O O . ARG A 1 108 ? 5.151 -8.070 -7.895 1.00 93.31 108 ARG A O 1
ATOM 839 N N . ASN A 1 109 ? 5.266 -7.289 -5.806 1.00 95.69 109 ASN A N 1
ATOM 840 C CA . ASN A 1 109 ? 5.659 -5.948 -6.209 1.00 95.69 109 ASN A CA 1
ATOM 841 C C . ASN A 1 109 ? 7.154 -5.966 -6.563 1.00 95.69 109 ASN A C 1
ATOM 843 O O . ASN A 1 109 ? 7.879 -6.883 -6.165 1.00 95.69 109 ASN A O 1
ATOM 847 N N . GLY A 1 110 ? 7.594 -5.010 -7.375 1.00 96.62 110 GLY A N 1
ATOM 848 C CA . GLY A 1 110 ? 8.952 -4.975 -7.917 1.00 96.62 110 GLY A CA 1
ATOM 849 C C . GLY A 1 110 ? 10.034 -4.663 -6.884 1.00 96.62 110 GLY A C 1
ATOM 850 O O . GLY A 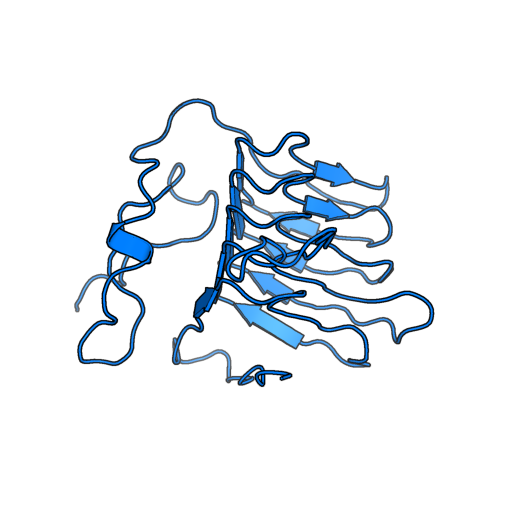1 110 ? 11.194 -4.965 -7.144 1.00 96.62 110 GLY A O 1
ATOM 851 N N . ASP A 1 111 ? 9.659 -4.145 -5.713 1.00 97.56 111 ASP A N 1
ATOM 852 C CA . ASP A 1 111 ? 10.546 -3.956 -4.565 1.00 97.56 111 ASP A CA 1
ATOM 853 C C . ASP A 1 111 ? 9.854 -4.405 -3.257 1.00 97.56 111 ASP A C 1
ATOM 855 O O . ASP A 1 111 ? 9.344 -5.521 -3.184 1.00 97.56 111 ASP A O 1
ATOM 859 N N . ALA A 1 112 ? 9.835 -3.603 -2.189 1.00 98.31 112 ALA A N 1
ATOM 860 C CA . ALA A 1 112 ? 9.270 -4.033 -0.916 1.00 98.31 112 ALA A CA 1
ATOM 861 C C . ALA A 1 112 ? 7.748 -4.263 -0.937 1.00 98.31 112 ALA A C 1
ATOM 863 O O . ALA A 1 112 ? 6.986 -3.530 -1.564 1.00 98.31 112 ALA A O 1
ATOM 864 N N . GLY A 1 113 ? 7.276 -5.236 -0.154 1.00 98.06 113 GLY A N 1
ATOM 865 C CA . GLY A 1 113 ? 5.850 -5.350 0.148 1.00 98.06 113 GLY A CA 1
ATOM 866 C C . GLY A 1 113 ? 5.346 -4.144 0.947 1.00 98.06 113 GLY A C 1
ATOM 867 O O . GLY A 1 113 ? 4.350 -3.529 0.575 1.00 98.06 113 GLY A O 1
ATOM 868 N N . PHE A 1 114 ? 6.074 -3.798 2.010 1.00 98.62 114 PHE A N 1
ATOM 869 C CA . PHE A 1 114 ? 5.820 -2.635 2.861 1.00 98.62 114 PHE A CA 1
ATOM 870 C C . PHE A 1 114 ? 7.109 -1.833 3.046 1.00 98.62 114 PHE A C 1
ATOM 872 O O . PHE A 1 114 ? 8.063 -2.328 3.642 1.00 98.62 114 PHE A O 1
ATOM 879 N N . ASP A 1 115 ? 7.137 -0.605 2.554 1.00 98.62 115 ASP A N 1
ATOM 880 C CA . ASP A 1 115 ? 8.216 0.350 2.755 1.00 98.62 115 ASP A CA 1
ATOM 881 C C . ASP A 1 115 ? 7.819 1.375 3.825 1.00 98.62 115 ASP A C 1
ATOM 883 O O . ASP A 1 115 ? 7.061 2.302 3.562 1.00 98.62 115 ASP A O 1
ATOM 887 N N . LEU A 1 116 ? 8.271 1.147 5.058 1.00 98.50 116 LEU A N 1
ATOM 888 C CA . LEU A 1 116 ? 7.905 1.909 6.254 1.00 98.50 116 LEU A CA 1
ATOM 889 C C . LEU A 1 116 ? 9.168 2.395 6.976 1.00 98.50 116 LEU A C 1
ATOM 891 O O . LEU A 1 116 ? 9.462 2.008 8.116 1.00 98.50 116 LEU A O 1
ATOM 895 N N . ARG A 1 117 ? 9.985 3.168 6.258 1.00 97.69 117 ARG A N 1
ATOM 896 C CA . ARG A 1 117 ? 11.292 3.654 6.730 1.00 97.69 117 ARG A CA 1
ATOM 897 C C . ARG A 1 117 ? 11.201 4.946 7.544 1.00 97.69 117 ARG A C 1
ATOM 899 O O . ARG A 1 117 ? 12.189 5.309 8.183 1.00 97.69 117 ARG A O 1
ATOM 906 N N . SER A 1 118 ? 10.036 5.584 7.590 1.00 97.75 118 SER A N 1
ATOM 907 C CA . SER A 1 118 ? 9.813 6.870 8.256 1.00 97.75 118 SER A CA 1
ATOM 908 C C . SER A 1 118 ? 8.682 6.828 9.280 1.00 97.75 118 SER A C 1
ATOM 910 O O . SER A 1 118 ? 8.811 7.421 10.350 1.00 97.75 118 SER A O 1
ATOM 912 N N . ALA A 1 119 ? 7.599 6.111 8.994 1.00 96.69 119 ALA A N 1
ATOM 913 C CA . ALA A 1 119 ? 6.400 6.099 9.813 1.00 96.69 119 ALA A CA 1
ATOM 914 C C . ALA A 1 119 ? 6.594 5.387 11.160 1.00 96.69 119 ALA A C 1
ATOM 916 O O . ALA A 1 119 ? 7.184 4.306 11.253 1.00 96.69 119 ALA A O 1
ATOM 917 N N . ALA A 1 120 ? 5.961 5.922 12.206 1.00 97.50 120 ALA A N 1
ATOM 918 C CA . ALA A 1 120 ? 5.779 5.240 13.489 1.00 97.50 120 ALA A CA 1
ATOM 919 C C . ALA A 1 120 ? 4.614 4.228 13.428 1.00 97.50 120 ALA A C 1
ATOM 921 O O . ALA A 1 120 ? 3.688 4.262 14.242 1.00 97.50 120 ALA A O 1
ATOM 922 N N . ALA A 1 121 ? 4.619 3.366 12.408 1.00 97.81 121 ALA A N 1
ATOM 923 C CA . ALA A 1 121 ? 3.465 2.562 12.028 1.00 97.81 121 ALA A CA 1
ATOM 924 C C . ALA A 1 121 ? 3.115 1.459 13.042 1.00 97.81 121 ALA A C 1
ATOM 926 O O . ALA A 1 121 ? 3.987 0.859 13.674 1.00 97.81 121 ALA A O 1
ATOM 927 N N . GLN A 1 122 ? 1.831 1.113 13.120 1.00 98.44 122 GLN A N 1
ATOM 928 C CA . GLN A 1 122 ? 1.355 -0.096 13.792 1.00 98.44 122 GLN A CA 1
ATOM 929 C C . GLN A 1 122 ? 0.787 -1.072 12.761 1.00 98.44 122 GLN A C 1
ATOM 931 O O . GLN A 1 122 ? -0.224 -0.768 12.132 1.00 98.44 122 GLN A O 1
ATOM 936 N N . LEU A 1 123 ? 1.414 -2.245 12.623 1.00 98.31 123 LEU A N 1
ATOM 937 C CA . LEU A 1 123 ? 0.998 -3.317 11.715 1.00 98.31 123 LEU A CA 1
ATOM 938 C C . LEU A 1 123 ? 0.252 -4.407 12.474 1.00 98.31 123 LEU A C 1
ATOM 940 O O . LEU A 1 123 ? 0.647 -4.812 13.571 1.00 98.31 123 LEU A O 1
ATOM 944 N N . THR A 1 124 ? -0.821 -4.932 11.890 1.00 96.75 124 THR A N 1
ATOM 945 C CA . THR A 1 124 ? -1.581 -6.039 12.480 1.00 96.75 124 THR A CA 1
ATOM 946 C C . THR A 1 124 ? -2.211 -6.909 11.401 1.00 96.75 124 THR A C 1
ATOM 948 O O . THR A 1 124 ? -3.142 -6.506 10.707 1.00 96.75 124 THR A O 1
ATOM 951 N N . GLY A 1 125 ? -1.747 -8.158 11.313 1.00 93.69 125 GLY A N 1
ATOM 952 C CA . GLY A 1 125 ? -2.315 -9.155 10.405 1.00 93.69 125 GLY A CA 1
ATOM 953 C C . GLY A 1 125 ? -2.043 -8.881 8.927 1.00 93.69 125 GLY A C 1
ATOM 954 O O . GLY A 1 125 ? -2.782 -9.380 8.091 1.00 93.69 125 GLY A O 1
ATOM 955 N N . ASP A 1 126 ? -1.034 -8.082 8.586 1.00 95.38 126 ASP A N 1
ATOM 956 C CA . ASP A 1 126 ? -0.624 -7.834 7.201 1.00 95.38 126 ASP A CA 1
ATOM 957 C C . ASP A 1 126 ? 0.152 -9.023 6.611 1.00 95.38 126 ASP A C 1
ATOM 959 O O . ASP A 1 126 ? 0.738 -9.825 7.341 1.00 95.38 126 ASP A O 1
ATOM 963 N N . LEU A 1 127 ? 0.162 -9.140 5.285 1.00 93.62 127 LEU A N 1
ATOM 964 C CA . LEU A 1 127 ? 0.757 -10.245 4.536 1.00 93.62 127 LEU A CA 1
ATOM 965 C C . LEU A 1 127 ? 1.690 -9.703 3.448 1.00 93.62 127 LEU A C 1
ATOM 967 O O . LEU A 1 127 ? 1.253 -8.925 2.605 1.00 93.62 127 LEU A O 1
ATOM 971 N N . ALA A 1 128 ? 2.949 -10.141 3.427 1.00 94.56 128 ALA A N 1
ATOM 972 C CA . ALA A 1 128 ? 3.932 -9.772 2.406 1.00 94.56 128 ALA A CA 1
ATOM 973 C C . ALA A 1 128 ? 4.551 -11.022 1.787 1.00 94.56 128 ALA A C 1
ATOM 975 O O . ALA A 1 128 ? 5.138 -11.845 2.489 1.00 94.56 128 ALA A O 1
ATOM 976 N N . VAL A 1 129 ? 4.414 -11.202 0.472 1.00 90.81 129 VAL A N 1
ATOM 977 C CA . VAL A 1 129 ? 4.867 -12.436 -0.179 1.00 90.81 129 VAL A CA 1
ATOM 978 C C . VAL A 1 129 ? 5.388 -12.189 -1.583 1.00 90.81 129 VAL A C 1
ATOM 980 O O . VAL A 1 129 ? 4.776 -11.459 -2.349 1.00 90.81 129 VAL A O 1
ATOM 983 N N . GLY A 1 130 ? 6.481 -12.851 -1.965 1.00 91.38 130 GLY A N 1
ATOM 984 C CA . GLY A 1 130 ? 6.974 -12.853 -3.347 1.00 91.38 130 GLY A CA 1
ATOM 985 C C . GLY A 1 130 ? 7.471 -11.494 -3.845 1.00 91.38 130 GLY A C 1
ATOM 986 O O . GLY A 1 130 ? 7.843 -11.385 -5.005 1.00 91.38 130 GLY A O 1
ATOM 987 N N . ASN A 1 131 ? 7.458 -10.480 -2.981 1.00 94.62 131 ASN A N 1
ATOM 988 C CA . ASN A 1 131 ? 8.181 -9.228 -3.144 1.00 94.62 131 ASN A CA 1
ATOM 989 C C . ASN A 1 131 ? 9.678 -9.516 -2.903 1.00 94.62 131 ASN A C 1
ATOM 991 O O . ASN A 1 131 ? 9.964 -10.314 -2.000 1.00 94.62 131 ASN A O 1
ATOM 995 N N . PRO A 1 132 ? 10.622 -8.889 -3.631 1.00 97.19 132 PRO A N 1
ATOM 996 C CA . PRO A 1 132 ? 12.056 -9.004 -3.350 1.00 97.19 132 PRO A CA 1
ATOM 997 C C . PRO A 1 132 ? 12.405 -8.775 -1.878 1.00 97.19 132 PRO A C 1
ATOM 999 O O . PRO A 1 132 ? 13.143 -9.563 -1.286 1.00 97.19 132 PRO A O 1
ATOM 1002 N N . THR A 1 133 ? 11.784 -7.764 -1.267 1.00 98.00 133 THR A N 1
ATOM 1003 C CA . THR A 1 133 ? 11.866 -7.510 0.172 1.00 98.00 133 THR A CA 1
ATOM 1004 C C . THR A 1 133 ? 10.469 -7.601 0.798 1.00 98.00 133 THR A C 1
ATOM 1006 O O . THR A 1 133 ? 9.549 -6.923 0.351 1.00 98.00 133 THR A O 1
ATOM 1009 N N . PRO A 1 134 ? 10.234 -8.397 1.858 1.00 96.94 134 PRO A N 1
ATOM 1010 C CA . PRO A 1 134 ? 8.923 -8.419 2.509 1.00 96.94 134 PRO A CA 1
ATOM 1011 C C . PRO A 1 134 ? 8.536 -7.060 3.106 1.00 96.94 134 PRO A C 1
ATOM 1013 O O . PRO A 1 134 ? 7.416 -6.594 2.893 1.00 96.94 134 PRO A O 1
ATOM 1016 N N . ALA A 1 135 ? 9.466 -6.425 3.824 1.00 98.25 135 ALA A N 1
ATOM 1017 C CA . ALA A 1 135 ? 9.295 -5.080 4.355 1.00 98.25 135 ALA A CA 1
ATOM 1018 C C . ALA A 1 135 ? 10.629 -4.387 4.678 1.00 98.25 135 ALA A C 1
ATOM 1020 O O . ALA A 1 135 ? 11.550 -5.037 5.177 1.00 98.25 135 ALA A O 1
ATOM 1021 N N . TYR A 1 136 ? 10.677 -3.069 4.489 1.00 98.56 136 TYR A N 1
ATOM 1022 C CA . TYR A 1 136 ? 11.643 -2.171 5.120 1.00 98.56 136 TYR A CA 1
ATOM 1023 C C . TYR A 1 136 ? 10.959 -1.483 6.297 1.00 98.56 136 TYR A C 1
ATOM 1025 O O . TYR A 1 136 ? 9.929 -0.849 6.110 1.00 98.56 136 TYR A O 1
ATOM 1033 N N . LEU A 1 137 ? 11.498 -1.630 7.507 1.00 98.50 137 LEU A N 1
ATOM 1034 C CA . LEU A 1 137 ? 10.878 -1.111 8.728 1.00 98.50 137 LEU A CA 1
ATOM 1035 C C . LEU A 1 137 ? 11.888 -0.284 9.524 1.00 98.50 137 LEU A C 1
ATOM 1037 O O . LEU A 1 137 ? 13.015 -0.734 9.741 1.00 98.50 137 LEU A O 1
ATOM 1041 N N . THR A 1 138 ? 11.468 0.880 10.012 1.00 97.88 138 THR A N 1
ATOM 1042 C CA . THR A 1 138 ? 12.198 1.614 11.054 1.00 97.88 138 THR A CA 1
ATOM 1043 C C . THR A 1 138 ? 11.954 1.017 12.448 1.00 97.88 138 THR A C 1
ATOM 1045 O O . THR A 1 138 ? 11.015 0.250 12.665 1.00 97.88 138 THR A O 1
ATOM 1048 N N . SER A 1 139 ? 12.780 1.388 13.430 1.00 97.81 139 SER A N 1
ATOM 1049 C CA . SER A 1 139 ? 12.640 0.956 14.830 1.00 97.81 139 SER A CA 1
ATOM 1050 C C . SER A 1 139 ? 11.361 1.465 15.505 1.00 97.81 139 SER A C 1
ATOM 1052 O O . SER A 1 139 ? 10.938 0.902 16.515 1.00 97.81 139 SER A O 1
ATOM 1054 N N . ALA A 1 140 ? 10.730 2.504 14.949 1.00 98.00 140 ALA A N 1
ATOM 1055 C CA . ALA A 1 140 ? 9.451 3.029 15.419 1.00 98.00 140 ALA A CA 1
ATOM 1056 C C . ALA A 1 140 ? 8.245 2.161 15.009 1.00 98.00 140 ALA A C 1
ATOM 1058 O O . ALA A 1 140 ? 7.159 2.335 15.567 1.00 98.00 140 ALA A O 1
ATOM 1059 N N . VAL A 1 141 ? 8.417 1.217 14.074 1.00 98.56 141 VAL A N 1
ATOM 1060 C CA . VAL A 1 141 ? 7.331 0.337 13.634 1.00 98.56 141 VAL A CA 1
ATOM 1061 C C . VAL A 1 141 ? 7.046 -0.743 14.676 1.00 98.56 141 VAL A C 1
ATOM 1063 O O . VAL A 1 141 ? 7.940 -1.451 15.144 1.00 98.56 141 VAL A O 1
ATOM 1066 N N . ARG A 1 142 ? 5.764 -0.928 14.998 1.00 98.38 142 ARG A N 1
ATOM 1067 C CA . ARG A 1 142 ? 5.269 -2.018 15.844 1.00 98.38 142 ARG A CA 1
ATOM 1068 C C . ARG A 1 142 ? 4.593 -3.080 14.987 1.00 98.38 142 ARG A C 1
ATOM 1070 O O . ARG A 1 142 ? 3.632 -2.792 14.283 1.00 98.38 142 ARG A O 1
ATOM 1077 N N . GLY A 1 143 ? 5.052 -4.324 15.105 1.00 97.50 143 GLY A N 1
ATOM 1078 C CA . GLY A 1 143 ? 4.559 -5.444 14.299 1.00 97.50 143 GLY A CA 1
ATOM 1079 C C . GLY A 1 143 ? 5.364 -5.651 13.013 1.00 97.50 143 GLY A C 1
ATOM 1080 O O . GLY A 1 143 ? 6.380 -5.002 12.778 1.00 97.50 143 GLY A O 1
ATOM 1081 N N . ARG A 1 144 ? 4.943 -6.626 12.205 1.00 97.25 144 ARG A N 1
ATOM 1082 C CA . ARG A 1 144 ? 5.581 -7.006 10.935 1.00 97.25 144 ARG A CA 1
ATOM 1083 C C . ARG A 1 144 ? 4.549 -7.720 10.062 1.00 97.25 144 ARG A C 1
ATOM 1085 O O . ARG A 1 144 ? 3.715 -8.434 10.629 1.00 97.25 144 ARG A O 1
ATOM 1092 N N . PRO A 1 145 ? 4.600 -7.602 8.723 1.00 95.62 145 PRO A N 1
ATOM 1093 C CA . PRO A 1 145 ? 3.800 -8.479 7.886 1.00 95.62 145 PRO A CA 1
ATOM 1094 C C . PRO A 1 145 ? 4.216 -9.938 8.089 1.00 95.62 145 PRO A C 1
ATOM 1096 O O . PRO A 1 145 ? 5.394 -10.263 8.248 1.00 95.62 145 PRO A O 1
ATOM 1099 N N . THR A 1 146 ? 3.232 -10.825 8.055 1.00 93.75 146 THR A N 1
ATOM 1100 C CA . THR A 1 146 ? 3.463 -12.263 7.956 1.00 93.75 146 THR A CA 1
ATOM 1101 C C . THR A 1 146 ? 3.987 -12.585 6.561 1.00 93.75 146 THR A C 1
ATOM 1103 O O . THR A 1 146 ? 3.518 -12.029 5.567 1.00 93.75 146 THR A O 1
ATOM 1106 N N . THR A 1 147 ? 4.944 -13.501 6.480 1.00 90.94 147 THR A N 1
ATOM 1107 C CA . THR A 1 147 ? 5.377 -14.131 5.233 1.00 90.94 147 THR A CA 1
ATOM 1108 C C . THR A 1 147 ? 4.949 -15.596 5.283 1.00 90.94 147 THR A C 1
ATOM 1110 O O . THR A 1 147 ? 5.047 -16.239 6.326 1.00 90.94 147 THR A O 1
ATOM 1113 N N . ILE A 1 148 ? 4.422 -16.129 4.183 1.00 82.19 148 ILE A N 1
ATOM 1114 C CA . ILE A 1 148 ? 4.066 -17.551 4.075 1.00 82.19 148 ILE A CA 1
ATOM 1115 C C . ILE A 1 148 ? 4.550 -18.084 2.726 1.00 82.19 148 ILE A C 1
ATOM 1117 O O . ILE A 1 148 ? 4.576 -17.339 1.742 1.00 82.19 148 ILE A O 1
ATOM 1121 N N . ALA A 1 149 ? 4.938 -19.358 2.692 1.00 71.50 149 ALA A N 1
ATOM 1122 C CA . ALA A 1 149 ? 5.333 -20.045 1.463 1.00 71.50 149 ALA A CA 1
ATOM 1123 C C . ALA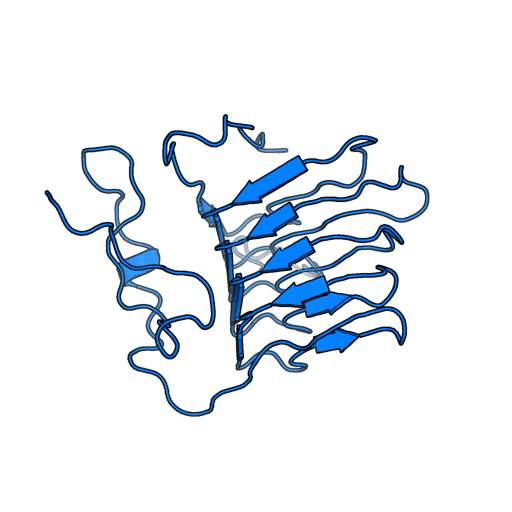 A 1 149 ? 4.120 -20.646 0.727 1.00 71.50 149 ALA A C 1
ATOM 1125 O O . ALA A 1 149 ? 4.047 -20.565 -0.498 1.00 71.50 149 ALA A O 1
ATOM 1126 N N . ASP A 1 150 ? 3.138 -21.157 1.476 1.00 68.56 150 ASP A N 1
ATOM 1127 C CA . ASP A 1 150 ? 2.014 -21.917 0.926 1.00 68.56 150 ASP A CA 1
ATOM 1128 C C . ASP A 1 150 ? 0.750 -21.064 0.772 1.00 68.56 150 ASP A C 1
ATOM 1130 O O . ASP A 1 150 ? 0.295 -20.403 1.710 1.00 68.56 150 ASP A O 1
ATOM 1134 N N . PHE A 1 151 ? 0.149 -21.100 -0.423 1.00 68.00 151 PHE A N 1
ATOM 1135 C CA . PHE A 1 151 ? -1.073 -20.360 -0.755 1.00 68.00 151 PHE A CA 1
ATOM 1136 C C . PHE A 1 151 ? -2.185 -21.284 -1.210 1.00 68.00 151 PHE A C 1
ATOM 1138 O O . PHE A 1 151 ? -1.956 -22.247 -1.934 1.00 68.00 151 PHE A O 1
ATOM 1145 N N . ARG A 1 152 ? -3.422 -20.892 -0.882 1.00 66.94 152 ARG A N 1
ATOM 1146 C CA . ARG A 1 152 ? -4.635 -21.499 -1.447 1.00 66.94 152 ARG A CA 1
ATOM 1147 C C . ARG A 1 152 ? -4.743 -21.264 -2.965 1.00 66.94 152 ARG A C 1
ATOM 1149 O O . ARG A 1 152 ? -5.187 -22.150 -3.680 1.00 66.94 152 ARG A O 1
ATOM 1156 N N . SER A 1 153 ? -4.351 -20.085 -3.459 1.00 72.31 153 SER A N 1
ATOM 1157 C CA . SER A 1 153 ? -4.228 -19.771 -4.894 1.00 72.31 153 SER A CA 1
ATOM 1158 C C . SER A 1 153 ? -3.379 -18.512 -5.101 1.00 72.31 153 SER A C 1
ATOM 1160 O O . SER A 1 153 ? -3.406 -17.604 -4.269 1.00 72.31 153 SER A O 1
ATOM 1162 N N . VAL A 1 154 ? -2.634 -18.445 -6.207 1.00 75.19 154 VAL A N 1
ATOM 1163 C CA . VAL A 1 154 ? -1.783 -17.301 -6.593 1.00 75.19 154 VAL A CA 1
ATOM 1164 C C . VAL A 1 154 ? -2.177 -16.684 -7.938 1.00 75.19 154 VAL A C 1
ATOM 1166 O O . VAL A 1 154 ? -1.462 -15.823 -8.440 1.00 75.19 154 VAL A O 1
ATOM 1169 N N . ASP A 1 155 ? -3.296 -17.117 -8.517 1.00 81.44 155 ASP A N 1
ATOM 1170 C CA . ASP A 1 155 ? -3.776 -16.640 -9.814 1.00 81.44 155 ASP A CA 1
ATOM 1171 C C . ASP A 1 155 ? -4.631 -15.363 -9.658 1.00 81.44 155 ASP A C 1
ATOM 1173 O O . ASP A 1 155 ? -5.692 -15.423 -9.026 1.00 81.44 155 ASP A O 1
ATOM 1177 N N . PRO A 1 156 ? -4.201 -14.204 -10.204 1.00 81.12 156 PRO A N 1
ATOM 1178 C CA . PRO A 1 156 ? -4.956 -12.954 -10.136 1.00 81.12 156 PRO A CA 1
ATOM 1179 C C . PRO A 1 156 ? -6.140 -12.880 -11.108 1.00 81.12 156 PRO A C 1
ATOM 1181 O O . PRO A 1 156 ? -6.892 -11.905 -11.044 1.00 81.12 156 PRO A O 1
ATOM 1184 N N . ALA A 1 157 ? -6.331 -13.847 -12.013 1.00 84.38 157 ALA A N 1
ATOM 1185 C CA . ALA A 1 157 ? -7.318 -13.756 -13.091 1.00 84.38 157 ALA A CA 1
ATOM 1186 C C . ALA A 1 157 ? -8.734 -13.441 -12.581 1.00 84.38 157 ALA A C 1
ATOM 1188 O O . ALA A 1 157 ? -9.395 -12.533 -13.090 1.00 84.38 157 ALA A O 1
ATOM 1189 N N . THR A 1 158 ? -9.180 -14.104 -11.510 1.00 82.81 158 THR A N 1
ATOM 1190 C CA . THR A 1 158 ? -10.512 -13.867 -10.931 1.00 82.81 158 THR A CA 1
ATOM 1191 C C . THR A 1 158 ? -10.644 -12.495 -10.265 1.00 82.81 158 THR A C 1
ATOM 1193 O O . THR A 1 158 ? -11.728 -11.921 -10.270 1.00 82.81 158 THR A O 1
ATOM 1196 N N . ALA A 1 159 ? -9.553 -11.916 -9.748 1.00 83.38 159 ALA A N 1
ATOM 1197 C CA . ALA A 1 159 ? -9.553 -10.555 -9.197 1.00 83.38 159 ALA A CA 1
ATOM 1198 C C . ALA A 1 159 ? -9.640 -9.479 -10.302 1.00 83.38 159 ALA A C 1
ATOM 1200 O O . ALA A 1 159 ? -10.213 -8.401 -10.108 1.00 83.38 159 ALA A O 1
ATOM 1201 N N . ARG A 1 160 ? -9.107 -9.792 -11.488 1.00 85.38 160 ARG A N 1
ATOM 1202 C CA . ARG A 1 160 ? -9.121 -8.922 -12.674 1.00 85.38 160 ARG A CA 1
ATOM 1203 C C . ARG A 1 160 ? -10.418 -9.022 -13.487 1.00 85.38 160 ARG A C 1
ATOM 1205 O O . ARG A 1 160 ? -10.669 -8.165 -14.327 1.00 85.38 160 ARG A O 1
ATOM 1212 N N . GLY A 1 161 ? -11.269 -10.009 -13.200 1.00 84.75 161 GLY A N 1
ATOM 1213 C CA . GLY A 1 161 ? -12.554 -10.225 -13.874 1.00 84.75 161 GLY A CA 1
ATOM 1214 C C . GLY A 1 161 ? -13.562 -9.074 -13.732 1.00 84.75 161 GLY A C 1
ATOM 1215 O O . GLY A 1 161 ? -13.326 -8.074 -13.051 1.00 84.75 161 GLY A O 1
ATOM 1216 N N . ALA A 1 162 ? -14.718 -9.198 -14.385 1.00 85.75 162 ALA A N 1
ATOM 1217 C CA . ALA A 1 162 ? -15.777 -8.193 -14.303 1.00 85.75 162 ALA A CA 1
ATOM 1218 C C . ALA A 1 162 ? -16.264 -7.990 -12.856 1.00 85.75 162 ALA A C 1
ATOM 1220 O O . ALA A 1 162 ? -16.289 -8.924 -12.054 1.00 85.75 162 ALA A O 1
ATOM 1221 N N . ARG A 1 163 ? -16.676 -6.761 -12.523 1.00 84.50 163 ARG A N 1
ATOM 1222 C CA . ARG A 1 163 ? -17.371 -6.499 -11.256 1.00 84.50 163 ARG A CA 1
ATOM 1223 C C . ARG A 1 163 ? -18.673 -7.293 -11.201 1.00 84.50 163 ARG A C 1
ATOM 1225 O O . ARG A 1 163 ? -19.258 -7.641 -12.226 1.00 84.50 163 ARG A O 1
ATOM 1232 N N . ARG A 1 164 ? -19.144 -7.535 -9.983 1.00 82.25 164 ARG A N 1
ATOM 1233 C CA . ARG A 1 164 ? -20.484 -8.076 -9.761 1.00 82.25 164 ARG A CA 1
ATOM 1234 C C . ARG A 1 164 ? -21.541 -7.079 -10.270 1.00 82.25 164 ARG A C 1
ATOM 1236 O O . ARG A 1 164 ? -21.275 -5.875 -10.258 1.00 82.25 164 ARG A O 1
ATOM 1243 N N . PRO A 1 165 ? -22.753 -7.539 -10.636 1.00 82.62 165 PRO A N 1
ATOM 1244 C CA . PRO A 1 165 ? -23.843 -6.652 -11.061 1.00 82.62 165 PRO A CA 1
ATOM 1245 C C . PRO A 1 165 ? -24.220 -5.571 -10.033 1.00 82.62 165 PRO A C 1
ATOM 1247 O O . PRO A 1 165 ? -24.751 -4.532 -10.401 1.00 82.62 165 PRO A O 1
ATOM 1250 N N . ASP A 1 166 ? -23.914 -5.795 -8.751 1.00 78.19 166 ASP A N 1
ATOM 1251 C CA . ASP A 1 166 ? -24.122 -4.851 -7.644 1.00 78.19 166 ASP A CA 1
ATOM 1252 C C . ASP A 1 166 ? -22.967 -3.837 -7.461 1.00 78.19 166 ASP A C 1
ATOM 1254 O O . ASP A 1 166 ? -22.905 -3.141 -6.449 1.00 78.19 166 ASP A O 1
ATOM 1258 N N . GLY A 1 167 ? -22.022 -3.769 -8.406 1.00 74.69 167 GLY A N 1
ATOM 1259 C CA . GLY A 1 167 ? -20.880 -2.846 -8.393 1.00 74.69 167 GLY A CA 1
ATOM 1260 C C . GLY A 1 167 ? -19.713 -3.271 -7.493 1.00 74.69 167 GLY A C 1
ATOM 1261 O O . GLY A 1 167 ? -18.635 -2.664 -7.537 1.00 74.69 167 GLY A O 1
ATOM 1262 N N . ARG A 1 168 ? -19.872 -4.342 -6.705 1.00 77.50 168 ARG A N 1
ATOM 1263 C CA . ARG A 1 168 ? -18.816 -4.861 -5.824 1.00 77.50 168 ARG A CA 1
ATOM 1264 C C . ARG A 1 168 ? -17.687 -5.520 -6.622 1.00 77.50 168 ARG A C 1
ATOM 1266 O O . ARG A 1 168 ? -17.868 -5.947 -7.766 1.00 77.50 168 ARG A O 1
ATOM 1273 N N . LEU A 1 169 ? -16.514 -5.631 -5.995 1.00 77.50 169 LEU A N 1
ATOM 1274 C CA . LEU A 1 169 ? -15.394 -6.418 -6.520 1.00 77.50 169 LEU A CA 1
ATOM 1275 C C . LEU A 1 169 ? -15.818 -7.860 -6.852 1.00 77.50 169 LEU A C 1
ATOM 1277 O O . LEU A 1 169 ? -16.705 -8.407 -6.181 1.00 77.50 169 LEU A O 1
ATOM 1281 N N . PRO A 1 170 ? -15.194 -8.489 -7.866 1.00 80.06 170 PRO A N 1
ATOM 1282 C CA . PRO A 1 170 ? -15.427 -9.898 -8.144 1.00 80.06 170 PRO A CA 1
ATOM 1283 C C . PRO A 1 170 ? -15.077 -10.752 -6.925 1.00 80.06 170 PRO A C 1
ATOM 1285 O O . PRO A 1 170 ? -14.122 -10.473 -6.197 1.00 80.06 170 PRO A O 1
ATOM 1288 N N . ALA A 1 171 ? -15.837 -11.828 -6.722 1.00 77.88 171 ALA A N 1
ATOM 1289 C CA . ALA A 1 171 ? -15.403 -12.876 -5.812 1.00 77.88 171 ALA A CA 1
ATOM 1290 C C . ALA A 1 171 ? -14.109 -13.480 -6.363 1.00 77.88 171 ALA A C 1
ATOM 1292 O O . ALA A 1 171 ? -14.040 -13.836 -7.539 1.00 77.88 171 ALA A O 1
ATOM 1293 N N . THR A 1 172 ? -13.087 -13.591 -5.524 1.00 75.62 172 THR A N 1
ATOM 1294 C CA . THR A 1 172 ? -11.796 -14.108 -5.959 1.00 75.62 172 THR A CA 1
ATOM 1295 C C . THR A 1 172 ? -11.191 -15.015 -4.897 1.00 75.62 172 THR A C 1
ATOM 1297 O O . THR A 1 172 ? -11.328 -14.781 -3.696 1.00 75.62 172 THR A O 1
ATOM 1300 N N . THR A 1 173 ? -10.524 -16.075 -5.346 1.00 71.44 173 THR A N 1
ATOM 1301 C CA . THR A 1 173 ? -9.679 -16.933 -4.499 1.00 71.44 173 THR A CA 1
ATOM 1302 C C . THR A 1 173 ? -8.231 -16.456 -4.469 1.00 71.44 173 THR A C 1
ATOM 1304 O O . THR A 1 173 ? -7.400 -17.039 -3.773 1.00 71.44 173 THR A O 1
ATOM 1307 N N . PHE A 1 174 ? -7.924 -15.421 -5.252 1.00 72.31 174 PHE A N 1
ATOM 1308 C CA . PHE A 1 174 ? -6.598 -14.864 -5.427 1.00 72.31 174 PHE A CA 1
ATOM 1309 C C . PHE A 1 174 ? -5.956 -14.480 -4.089 1.00 72.31 174 PHE A C 1
ATOM 1311 O O . PHE A 1 174 ? -6.402 -13.553 -3.424 1.00 72.31 174 PHE A O 1
ATOM 1318 N N . ARG A 1 175 ? -4.911 -15.217 -3.699 1.00 65.75 175 ARG A N 1
ATOM 1319 C CA . ARG A 1 175 ? -4.122 -15.042 -2.470 1.00 65.75 175 ARG A CA 1
ATOM 1320 C C . ARG A 1 175 ? -4.931 -14.691 -1.223 1.00 65.75 175 ARG A C 1
ATOM 1322 O O . ARG A 1 175 ? -4.659 -13.708 -0.541 1.00 65.75 175 ARG A O 1
ATOM 1329 N N . THR A 1 176 ? -5.842 -15.576 -0.834 1.00 63.62 176 THR A N 1
ATOM 1330 C CA . THR A 1 176 ? -6.280 -15.624 0.566 1.00 63.62 176 THR A CA 1
ATOM 1331 C C . THR A 1 176 ? -5.190 -16.303 1.400 1.00 63.62 176 THR A C 1
ATOM 1333 O O . THR A 1 176 ? -4.934 -17.497 1.200 1.00 63.62 176 THR A O 1
ATOM 1336 N N . GLY A 1 177 ? -4.554 -15.569 2.316 1.00 64.00 177 GLY A N 1
ATOM 1337 C CA . GLY A 1 177 ? -3.756 -16.166 3.390 1.00 64.00 177 GLY A CA 1
ATOM 1338 C C . GLY A 1 177 ? -4.625 -16.998 4.351 1.00 64.00 177 GLY A C 1
ATOM 1339 O O . GLY A 1 177 ? -5.828 -17.180 4.108 1.00 64.00 177 GLY A O 1
ATOM 1340 N N . PRO A 1 178 ? -4.043 -17.527 5.441 1.00 69.00 178 PRO A N 1
ATOM 1341 C CA . PRO A 1 178 ? -4.814 -18.050 6.562 1.00 69.00 178 PRO A CA 1
ATOM 1342 C C . PRO A 1 178 ? -5.839 -17.021 7.047 1.00 69.00 178 PRO A C 1
ATOM 1344 O O . PRO A 1 178 ? -5.641 -15.812 6.908 1.00 69.00 178 PRO A O 1
ATOM 1347 N N . ASP A 1 179 ? -6.941 -17.492 7.623 1.00 70.94 179 ASP A N 1
ATOM 1348 C CA . ASP A 1 179 ? -8.003 -16.597 8.070 1.00 70.94 179 ASP A CA 1
ATOM 1349 C C . ASP A 1 179 ? -7.454 -15.612 9.122 1.00 70.94 179 ASP A C 1
ATOM 1351 O O . ASP A 1 179 ? -6.765 -15.997 10.064 1.00 70.94 179 ASP A O 1
ATOM 1355 N N . GLY A 1 180 ? -7.730 -14.317 8.937 1.00 73.31 180 GLY A N 1
ATOM 1356 C CA . GLY A 1 180 ? -7.205 -13.252 9.799 1.00 73.31 180 GLY A CA 1
ATOM 1357 C C . GLY A 1 180 ? -5.851 -12.662 9.381 1.00 73.31 180 GLY A C 1
ATOM 1358 O O . GLY A 1 180 ? -5.429 -11.695 10.014 1.00 73.31 180 GLY A O 1
ATOM 1359 N N . VAL A 1 181 ? -5.219 -13.171 8.315 1.00 84.56 181 VAL A N 1
ATOM 1360 C CA . VAL A 1 181 ? -3.958 -12.656 7.755 1.00 84.56 181 VAL A CA 1
ATOM 1361 C C . VAL A 1 181 ? -4.153 -12.179 6.312 1.00 84.56 181 VAL A C 1
ATOM 1363 O O . VAL A 1 181 ? -4.672 -12.904 5.463 1.00 84.56 181 VAL A O 1
ATOM 1366 N N . GLY A 1 182 ? -3.683 -10.967 6.027 1.00 86.44 182 GLY A N 1
ATOM 1367 C CA . GLY A 1 182 ? -3.843 -10.280 4.752 1.00 86.44 182 GLY A CA 1
ATOM 1368 C C . GLY A 1 182 ? -5.249 -9.721 4.530 1.00 86.44 182 GLY A C 1
ATOM 1369 O O . GLY A 1 182 ? -6.136 -9.817 5.383 1.00 86.44 182 GLY A O 1
ATOM 1370 N N . ALA A 1 183 ? -5.441 -9.128 3.354 1.00 85.56 183 ALA A N 1
ATOM 1371 C CA . ALA A 1 183 ? -6.722 -8.600 2.915 1.00 85.56 183 ALA A CA 1
ATOM 1372 C C . ALA A 1 183 ? -7.742 -9.712 2.694 1.00 85.56 183 ALA A C 1
ATOM 1374 O O . ALA A 1 183 ? -7.474 -10.739 2.062 1.00 85.56 183 ALA A O 1
ATOM 1375 N N . ASN A 1 184 ? -8.957 -9.475 3.175 1.00 75.62 184 ASN A N 1
ATOM 1376 C CA . ASN A 1 184 ? -10.083 -10.340 2.906 1.00 75.62 184 ASN A CA 1
ATOM 1377 C C . ASN A 1 184 ? -10.618 -10.054 1.501 1.00 75.62 184 ASN A C 1
ATOM 1379 O O . ASN A 1 184 ? -11.435 -9.163 1.293 1.00 75.62 184 ASN A O 1
ATOM 1383 N N . VAL A 1 185 ? -10.155 -10.838 0.534 1.00 62.16 185 VAL A N 1
ATOM 1384 C CA . VAL A 1 185 ? -10.638 -10.785 -0.852 1.00 62.16 185 VAL A CA 1
ATOM 1385 C C . VAL A 1 185 ? -11.877 -11.660 -1.096 1.00 62.16 185 VAL A C 1
ATOM 1387 O O . VAL A 1 185 ? -12.343 -11.779 -2.231 1.00 62.16 185 VAL A O 1
ATOM 1390 N N . ARG A 1 186 ? -12.435 -12.296 -0.053 1.00 52.09 186 ARG A N 1
ATOM 1391 C CA . ARG A 1 186 ? -13.669 -13.073 -0.200 1.00 52.09 186 ARG A CA 1
ATOM 1392 C C . ARG A 1 186 ? -14.850 -12.117 -0.305 1.00 52.09 186 ARG A C 1
ATOM 1394 O O . ARG A 1 186 ? -14.995 -11.196 0.496 1.00 52.09 186 ARG A O 1
ATOM 1401 N N . ALA A 1 187 ? -15.733 -12.377 -1.267 1.00 40.88 187 ALA A N 1
ATOM 1402 C CA . ALA A 1 187 ? -17.051 -11.760 -1.275 1.00 40.88 187 ALA A CA 1
ATOM 1403 C C . ALA A 1 187 ? -17.717 -11.958 0.102 1.00 40.88 187 ALA A C 1
ATOM 1405 O O . ALA A 1 187 ? -17.593 -13.051 0.669 1.00 40.88 187 ALA A O 1
ATOM 1406 N N . PRO A 1 188 ? -18.430 -10.955 0.649 1.00 37.88 188 PRO A N 1
ATOM 1407 C CA . PRO A 1 188 ? -19.246 -11.199 1.826 1.00 37.88 188 PRO A CA 1
ATOM 1408 C C . PRO A 1 188 ? -20.236 -12.316 1.487 1.00 37.88 188 PRO A C 1
ATOM 1410 O O . PRO A 1 188 ? -20.849 -12.294 0.413 1.00 37.88 188 PRO A O 1
ATOM 1413 N N . ALA A 1 189 ? -20.356 -13.296 2.386 1.00 33.88 189 ALA A N 1
ATOM 1414 C CA . ALA A 1 189 ? -21.394 -14.311 2.292 1.00 33.88 189 ALA A CA 1
ATOM 1415 C C . ALA A 1 189 ? -22.742 -13.594 2.136 1.00 33.88 189 ALA A C 1
ATOM 1417 O O . ALA A 1 189 ? -23.048 -12.669 2.894 1.00 33.88 189 ALA A O 1
ATOM 1418 N N . SER A 1 190 ? -23.509 -13.973 1.116 1.00 36.19 190 SER A N 1
ATOM 1419 C CA . SER A 1 190 ? -24.899 -13.549 0.994 1.00 36.19 190 SER A CA 1
ATOM 1420 C C . SER A 1 190 ? -25.630 -13.964 2.269 1.00 36.19 190 SER A C 1
ATOM 1422 O O . SER A 1 190 ? -25.596 -15.140 2.633 1.00 36.19 190 SER A O 1
ATOM 1424 N N . ARG A 1 191 ? -26.237 -12.993 2.953 1.00 35.72 191 ARG A N 1
ATOM 1425 C CA . ARG A 1 191 ? -27.405 -13.277 3.787 1.00 35.72 191 ARG A CA 1
ATOM 1426 C C . ARG A 1 191 ? -28.603 -13.484 2.878 1.00 35.72 191 ARG A C 1
ATOM 1428 O O . ARG A 1 191 ? -28.660 -12.760 1.858 1.00 35.72 191 ARG A O 1
#

Sequence (191 aa):
MKDQLDAHRADRPGPTARGFDNGDNRVDLRDFASPVTVEFNWSWGDGRDHWNIPGWNSAASGFTLGGVDAPTATHIVRQNAAWDNAGHGFSDDQNPAAVVISRNTAWRNGDAGFDLRSAAAQLTGDLAVGNPTPAYLTSAVRGRPTTIADFRSVDPATARGARRPDGRLPATTFRTGPDGVGANVRAPASR

Foldseek 3Di:
DQDDDDADDDPDPPFAEEAELALAENAAQAADQEEGEAANHEYAHHNPPPPPDPPRDYQHEHHEQYADPHHAYQYEYELYEYEHAQHEPYAPHQRQEAHEYEQAEQAHHNAEPEEAQRYLYEYYQEAAENHPHPYDHDPSYHDGADYDDDFPDQDCPQQVDDADPVNYGGADSHGDDPPRHHHDSHDPPDD

Radius of gyration: 15.56 Å; chains: 1; bounding box: 41×40×41 Å

Secondary structure (DSSP, 8-state):
---------TTS--PPPEEES-SS-SEE-TT--S--EEES-EEESTTS-SS--TT------SEE---TT------EEES-EEES-SS-SEE-TT--S--EEES-EEES-SSEEEEESS---EEES-EEESSSEEEEE-TT-BS--B--S--S----HHHHSPPPTTSPPPP--TT--STTSS---SPPPP-

pLDDT: mean 83.33, std 18.57, range [27.97, 98.62]